Protein AF-A0A117E3N5-F1 (afdb_monomer)

Solvent-accessible surface area (backbone atoms only — not comparable to full-atom values): 14258 Å² total; per-residue (Å²): 132,78,55,68,51,77,38,82,38,60,47,74,70,38,47,51,50,52,48,36,52,50,16,48,40,72,73,44,79,48,85,62,50,93,81,49,92,57,72,90,52,76,82,57,83,65,48,85,68,51,30,38,37,39,34,22,73,47,63,43,33,74,43,67,88,51,41,57,53,13,35,78,32,49,88,44,19,64,72,32,55,43,45,54,91,73,38,72,94,54,73,45,98,50,43,44,83,41,45,18,47,77,78,45,79,38,76,95,73,76,46,71,43,68,48,74,63,87,72,90,68,76,36,68,65,57,51,52,48,32,50,50,28,34,48,50,18,52,38,62,70,65,11,55,84,45,11,38,37,36,41,43,40,46,71,67,52,52,53,37,50,47,50,48,26,70,76,38,70,81,34,50,37,34,40,32,22,61,45,90,58,47,44,75,87,52,100,64,59,68,69,57,36,51,48,53,55,49,53,39,44,75,65,62,34,44,76,47,60,60,41,79,62,49,80,44,81,44,97,87,67,31,33,39,42,33,42,92,89,71,50,70,44,61,21,34,42,78,45,67,72,58,84,76,80,62,70,82,87,122

Foldseek 3Di:
DQAEAEAEDDDPVSVLVVQQLVCLQVVHDRPCVVPDDPVVCPPPDHRVRYAYEYEYQAQFDFQVLCLLVLLQDLVCQLVRTGGPVNDPSQPDPRYHYFNWAWPAADVVVRDTDIDGDDDPPHRPVSVVRSVVSNVSSVLLVVFLPQAEEEEAQAPSSLVSLLVSCVSPVSGAAEYEYQAPWGPPVPPDDPVVRVVSVVVSVVSVHHYHYNWDWDWAADPVCWIWTATPVGDIGTTSYYHYPDPPPPPPPD

Radius of gyration: 21.84 Å; Cα contacts (8 Å, |Δi|>4): 402; chains: 1; bounding box: 55×34×58 Å

Structure (mmCIF, N/CA/C/O backbone):
data_AF-A0A117E3N5-F1
#
_entry.id   AF-A0A117E3N5-F1
#
loop_
_atom_site.group_PDB
_atom_site.id
_atom_site.type_symbol
_atom_site.label_atom_id
_atom_site.label_alt_id
_atom_site.label_comp_id
_atom_site.label_asym_id
_atom_site.label_entity_id
_atom_site.label_seq_id
_atom_site.pdbx_PDB_ins_code
_atom_site.Cartn_x
_atom_site.Cartn_y
_atom_site.Cartn_z
_atom_site.occupancy
_atom_site.B_iso_or_equiv
_atom_site.auth_seq_id
_atom_site.auth_comp_id
_atom_site.auth_asym_id
_atom_site.auth_atom_id
_atom_site.pdbx_PDB_model_num
ATOM 1 N N . MET A 1 1 ? 28.380 1.232 -26.559 1.00 64.75 1 MET A N 1
ATOM 2 C CA . MET A 1 1 ? 28.059 1.007 -25.131 1.00 64.75 1 MET A CA 1
ATOM 3 C C . MET A 1 1 ? 26.799 0.173 -25.081 1.00 64.75 1 MET A C 1
ATOM 5 O O . MET A 1 1 ? 25.919 0.434 -25.889 1.00 64.75 1 MET A O 1
ATOM 9 N N . GLN A 1 2 ? 26.722 -0.816 -24.194 1.00 80.94 2 GLN A N 1
ATOM 10 C CA . GLN A 1 2 ? 25.500 -1.603 -24.032 1.00 80.94 2 GLN A CA 1
ATOM 11 C C . GLN A 1 2 ? 24.449 -0.755 -23.292 1.00 80.94 2 GLN A C 1
ATOM 13 O O . GLN A 1 2 ? 24.799 -0.154 -22.270 1.00 80.94 2 GLN A O 1
ATOM 18 N N . PRO A 1 3 ? 23.205 -0.656 -23.789 1.00 89.19 3 PRO A N 1
ATOM 19 C CA . PRO A 1 3 ? 22.170 0.156 -23.166 1.00 89.19 3 PRO A CA 1
ATOM 20 C C . PRO A 1 3 ? 21.825 -0.396 -21.783 1.00 89.19 3 PRO A C 1
ATOM 22 O O . PRO A 1 3 ? 21.590 -1.595 -21.616 1.00 89.19 3 PRO A O 1
ATOM 25 N N . ASN A 1 4 ? 21.798 0.488 -20.787 1.00 93.38 4 ASN A N 1
ATOM 26 C CA . ASN A 1 4 ? 21.445 0.145 -19.417 1.00 93.38 4 ASN A CA 1
ATOM 27 C C . ASN A 1 4 ? 20.374 1.102 -18.898 1.00 93.38 4 ASN A C 1
ATOM 29 O O . ASN A 1 4 ? 20.580 2.316 -18.898 1.00 93.38 4 ASN A O 1
ATOM 33 N N . VAL A 1 5 ? 19.257 0.552 -18.431 1.00 94.75 5 VAL A N 1
ATOM 34 C CA . VAL A 1 5 ? 18.224 1.312 -17.725 1.00 94.75 5 VAL A CA 1
ATOM 35 C C . VAL A 1 5 ? 18.423 1.109 -16.233 1.00 94.75 5 VAL A C 1
ATOM 37 O O . VAL A 1 5 ? 18.425 -0.023 -15.750 1.00 94.75 5 VAL A O 1
ATOM 40 N N . VAL A 1 6 ? 18.576 2.208 -15.494 1.00 95.06 6 VAL A N 1
ATOM 41 C CA . VAL A 1 6 ? 18.647 2.154 -14.033 1.00 95.06 6 VAL A CA 1
ATOM 42 C C . VAL A 1 6 ? 17.302 2.539 -13.436 1.00 95.06 6 VAL A C 1
ATOM 44 O O . VAL A 1 6 ? 16.811 3.640 -13.678 1.00 95.06 6 VAL A O 1
ATOM 47 N N . LEU A 1 7 ? 16.727 1.644 -12.638 1.00 94.94 7 LEU A N 1
ATOM 48 C CA . LEU A 1 7 ? 15.552 1.918 -11.824 1.00 94.94 7 LEU A CA 1
ATOM 49 C C . LEU A 1 7 ? 15.984 2.222 -10.396 1.00 94.94 7 LEU A C 1
ATOM 51 O O . LEU A 1 7 ? 16.715 1.448 -9.779 1.00 94.94 7 LEU A O 1
ATOM 55 N N . VAL A 1 8 ? 15.508 3.349 -9.878 1.00 94.19 8 VAL A N 1
ATOM 56 C CA . VAL A 1 8 ? 15.724 3.760 -8.492 1.00 94.19 8 VAL A CA 1
ATOM 57 C C . VAL A 1 8 ? 14.470 3.404 -7.704 1.00 94.19 8 VAL A C 1
ATOM 59 O O . VAL A 1 8 ? 13.418 4.010 -7.894 1.00 94.19 8 VAL A O 1
ATOM 62 N N . GLY A 1 9 ? 14.584 2.388 -6.855 1.00 90.00 9 GLY A N 1
ATOM 63 C CA . GLY A 1 9 ? 13.481 1.803 -6.105 1.00 90.00 9 GLY A CA 1
ATOM 64 C C . GLY A 1 9 ? 12.900 0.534 -6.745 1.00 90.00 9 GLY A C 1
ATOM 65 O O . GLY A 1 9 ? 12.662 0.462 -7.948 1.00 90.00 9 GLY A O 1
ATOM 66 N N . GLY A 1 10 ? 12.621 -0.464 -5.909 1.00 88.44 10 GLY A N 1
ATOM 67 C CA . GLY A 1 10 ? 12.057 -1.769 -6.256 1.00 88.44 10 GLY A CA 1
ATOM 68 C C . GLY A 1 10 ? 10.742 -2.086 -5.532 1.00 88.44 10 GLY A C 1
ATOM 69 O O . GLY A 1 10 ? 10.371 -3.240 -5.383 1.00 88.44 10 GLY A O 1
ATOM 70 N N . SER A 1 11 ? 9.979 -1.089 -5.080 1.00 86.00 11 SER A N 1
ATOM 71 C CA . SER A 1 11 ? 8.591 -1.352 -4.651 1.00 86.00 11 SER A CA 1
ATOM 72 C C . SER A 1 11 ? 7.691 -1.659 -5.869 1.00 86.00 11 SER A C 1
ATOM 74 O O . SER A 1 11 ? 8.180 -1.852 -6.980 1.00 86.00 11 SER A O 1
ATOM 76 N N . TYR A 1 12 ? 6.367 -1.662 -5.707 1.00 86.06 12 TYR A N 1
ATOM 77 C CA . TYR A 1 12 ? 5.408 -2.017 -6.767 1.00 86.06 12 TYR A CA 1
ATOM 78 C C . TYR A 1 12 ? 5.654 -1.318 -8.110 1.00 86.06 12 TYR A C 1
ATOM 80 O O . TYR A 1 12 ? 5.690 -1.986 -9.139 1.00 86.06 12 TYR A O 1
ATOM 88 N N . ALA A 1 13 ? 5.865 0.003 -8.113 1.00 85.69 13 ALA A N 1
ATOM 89 C CA . ALA A 1 13 ? 6.086 0.756 -9.350 1.00 85.69 13 ALA A CA 1
ATOM 90 C C . ALA A 1 13 ? 7.396 0.357 -10.053 1.00 85.69 13 ALA A C 1
ATOM 92 O O . ALA A 1 13 ? 7.398 0.116 -11.259 1.00 85.69 13 ALA A O 1
ATOM 93 N N . GLY A 1 14 ? 8.491 0.220 -9.296 1.00 90.44 14 GLY A N 1
ATOM 94 C CA . GLY A 1 14 ? 9.779 -0.231 -9.830 1.00 90.44 14 GLY A CA 1
ATOM 95 C C . GLY A 1 14 ? 9.690 -1.647 -10.396 1.00 90.44 14 GLY A C 1
ATOM 96 O O . GLY A 1 14 ? 10.106 -1.895 -11.524 1.00 90.44 14 GLY A O 1
ATOM 97 N N . MET A 1 15 ? 9.047 -2.562 -9.667 1.00 88.75 15 MET A N 1
ATOM 98 C CA . MET A 1 15 ? 8.838 -3.943 -10.111 1.00 88.75 15 MET A CA 1
ATOM 99 C C . MET A 1 15 ? 7.948 -4.050 -11.352 1.00 88.75 15 MET A C 1
ATOM 101 O O . MET A 1 15 ? 8.230 -4.857 -12.243 1.00 88.75 15 MET A O 1
ATOM 105 N N . ALA A 1 16 ? 6.899 -3.231 -11.440 1.00 89.12 16 ALA A N 1
ATOM 106 C CA . ALA A 1 16 ? 6.045 -3.154 -12.620 1.00 89.12 16 ALA A CA 1
ATOM 107 C C . ALA A 1 16 ? 6.825 -2.637 -13.838 1.00 89.12 16 ALA A C 1
ATOM 109 O O . ALA A 1 16 ? 6.732 -3.224 -14.916 1.00 89.12 16 ALA A O 1
ATOM 110 N N . ALA A 1 17 ? 7.650 -1.601 -13.657 1.00 92.25 17 ALA A N 1
ATOM 111 C CA . ALA A 1 17 ? 8.490 -1.051 -14.715 1.00 92.25 17 ALA A CA 1
ATOM 112 C C . ALA A 1 17 ? 9.542 -2.060 -15.208 1.00 92.25 17 ALA A C 1
ATOM 114 O O . ALA A 1 17 ? 9.667 -2.257 -16.415 1.00 92.25 17 ALA A O 1
ATOM 115 N N . VAL A 1 18 ? 10.238 -2.764 -14.304 1.00 93.25 18 VAL A N 1
ATOM 116 C CA . VAL A 1 18 ? 11.169 -3.849 -14.678 1.00 93.25 18 VAL A CA 1
ATOM 117 C C . VAL A 1 18 ? 10.445 -4.921 -15.486 1.00 93.25 18 VAL A C 1
ATOM 119 O O . VAL A 1 18 ? 10.917 -5.312 -16.550 1.00 93.25 18 VAL A O 1
ATOM 122 N N . SER A 1 19 ? 9.280 -5.369 -15.013 1.00 91.38 19 SER A N 1
ATOM 123 C CA . SER A 1 19 ? 8.505 -6.418 -15.684 1.00 91.38 19 SER A CA 1
ATOM 124 C C . SER A 1 19 ? 8.066 -5.996 -17.089 1.00 91.38 19 SER A C 1
ATOM 126 O O . SER A 1 19 ? 8.146 -6.795 -18.017 1.00 91.38 19 SER A O 1
ATOM 128 N N . ALA A 1 20 ? 7.652 -4.738 -17.269 1.00 92.00 20 ALA A N 1
ATOM 129 C CA . ALA A 1 20 ? 7.294 -4.196 -18.577 1.00 92.00 20 ALA A CA 1
ATOM 130 C C . ALA A 1 20 ? 8.511 -4.090 -19.513 1.00 92.00 20 ALA A C 1
ATOM 132 O O . ALA A 1 20 ? 8.427 -4.509 -20.665 1.00 92.00 20 ALA A O 1
ATOM 133 N N . LEU A 1 21 ? 9.652 -3.592 -19.023 1.00 93.31 21 LEU A N 1
ATOM 134 C CA . LEU A 1 21 ? 10.889 -3.486 -19.807 1.00 93.31 21 LEU A CA 1
ATOM 135 C C . LEU A 1 21 ? 11.401 -4.856 -20.264 1.00 93.31 21 LEU A C 1
ATOM 137 O O . LEU A 1 21 ? 11.792 -5.008 -21.420 1.00 93.31 21 LEU A O 1
ATOM 141 N N . LEU A 1 22 ? 11.366 -5.858 -19.382 1.00 92.69 22 LEU A N 1
ATOM 142 C CA . LEU A 1 22 ? 11.739 -7.232 -19.718 1.00 92.69 22 LEU A CA 1
ATOM 143 C C . LEU A 1 22 ? 10.768 -7.851 -20.727 1.00 92.69 22 LEU A C 1
ATOM 145 O O . LEU A 1 22 ? 11.213 -8.458 -21.694 1.00 92.69 22 LEU A O 1
ATOM 149 N N . ALA A 1 23 ? 9.459 -7.648 -20.557 1.00 91.69 23 ALA A N 1
ATOM 150 C CA . ALA A 1 23 ? 8.471 -8.135 -21.515 1.00 91.69 23 ALA A CA 1
ATOM 151 C C . ALA A 1 23 ? 8.686 -7.524 -22.909 1.00 91.69 23 ALA A C 1
ATOM 153 O O . ALA A 1 23 ? 8.738 -8.251 -23.898 1.00 91.69 23 ALA A O 1
ATOM 154 N N . LEU A 1 24 ? 8.907 -6.207 -22.989 1.00 91.81 24 LEU A N 1
ATOM 155 C CA . LEU A 1 24 ? 9.217 -5.520 -24.246 1.00 91.81 24 LEU A CA 1
ATOM 156 C C . LEU A 1 24 ? 10.499 -6.053 -24.892 1.00 91.81 24 LEU A C 1
ATOM 158 O O . LEU A 1 24 ? 10.514 -6.344 -26.090 1.00 91.81 24 LEU A O 1
ATOM 162 N N . LYS A 1 25 ? 11.561 -6.214 -24.096 1.00 91.25 25 LYS A N 1
ATOM 163 C CA . LYS A 1 25 ? 12.839 -6.789 -24.530 1.00 91.25 25 LYS A CA 1
ATOM 164 C C . LYS A 1 25 ? 12.655 -8.191 -25.120 1.00 91.25 25 LYS A C 1
ATOM 166 O O . LYS A 1 25 ? 13.145 -8.455 -26.216 1.00 91.25 25 LYS A O 1
ATOM 171 N N . ASP A 1 26 ? 11.940 -9.057 -24.409 1.00 91.00 26 ASP A N 1
ATOM 172 C CA . ASP A 1 26 ? 11.754 -10.470 -24.753 1.00 91.00 26 ASP A CA 1
ATOM 173 C C . ASP A 1 26 ? 10.637 -10.685 -25.798 1.00 91.00 26 ASP A C 1
ATOM 175 O O . ASP A 1 26 ? 10.362 -11.815 -26.209 1.00 91.00 26 ASP A O 1
ATOM 179 N N . GLY A 1 27 ? 9.968 -9.610 -26.235 1.00 89.38 27 GLY A N 1
ATOM 180 C CA . GLY A 1 27 ? 8.839 -9.671 -27.163 1.00 89.38 27 GLY A CA 1
ATOM 181 C C . GLY A 1 27 ? 7.593 -10.347 -26.585 1.00 89.38 27 GLY A C 1
ATOM 182 O O . GLY A 1 27 ? 6.792 -10.881 -27.350 1.00 89.38 27 GLY A O 1
ATOM 183 N N . GLN A 1 28 ? 7.450 -10.342 -25.261 1.00 90.50 28 GLN A N 1
ATOM 184 C CA . GLN A 1 28 ? 6.337 -10.925 -24.517 1.00 90.50 28 GLN A CA 1
ATOM 185 C C . GLN A 1 28 ? 5.246 -9.882 -24.219 1.00 90.50 28 GLN A C 1
ATOM 187 O O . GLN A 1 28 ? 5.526 -8.680 -24.183 1.00 90.50 28 GLN A O 1
ATOM 192 N N . PRO A 1 29 ? 3.999 -10.313 -23.959 1.00 9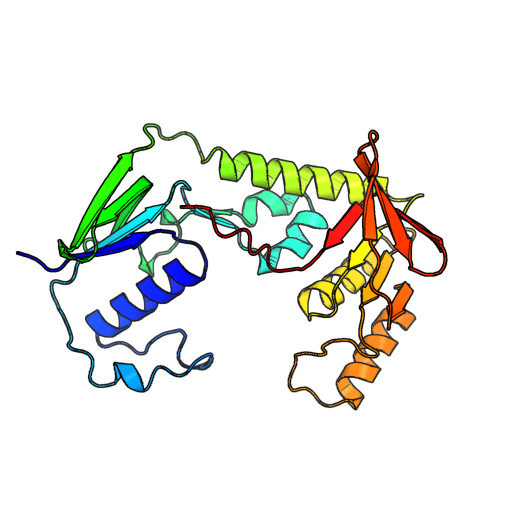0.50 29 PRO A N 1
ATOM 193 C CA . PRO A 1 29 ? 2.952 -9.422 -23.469 1.00 90.50 29 PRO A CA 1
ATOM 194 C C . PRO A 1 29 ? 3.348 -8.748 -22.149 1.00 90.50 29 PRO A C 1
ATOM 196 O O . PRO A 1 29 ? 3.907 -9.389 -21.259 1.00 90.50 29 PRO A O 1
ATOM 199 N N . ILE A 1 30 ? 3.019 -7.461 -21.997 1.00 91.50 30 ILE A N 1
ATOM 200 C CA . ILE A 1 30 ? 3.255 -6.727 -20.747 1.00 91.50 30 ILE A CA 1
ATOM 201 C C . ILE A 1 30 ? 2.326 -7.293 -19.658 1.00 91.50 30 ILE A C 1
ATOM 203 O O . ILE A 1 30 ? 1.106 -7.211 -19.818 1.00 91.50 30 ILE A O 1
ATOM 207 N N . PRO A 1 31 ? 2.850 -7.804 -18.524 1.00 89.56 31 PRO A N 1
ATOM 208 C CA . PRO A 1 31 ? 2.025 -8.468 -17.508 1.00 89.56 31 PRO A CA 1
ATOM 209 C C . PRO A 1 31 ? 0.909 -7.596 -16.918 1.00 89.56 31 PRO A C 1
ATOM 211 O O . PRO A 1 31 ? -0.153 -8.100 -16.566 1.00 89.56 31 PRO A O 1
ATOM 214 N N . MET A 1 32 ? 1.139 -6.283 -16.825 1.00 87.62 32 MET A N 1
ATOM 215 C CA . MET A 1 32 ? 0.188 -5.331 -16.242 1.00 87.62 32 MET A CA 1
ATOM 216 C C . MET A 1 32 ? -0.800 -4.743 -17.263 1.00 87.62 32 MET A C 1
ATOM 218 O O . MET A 1 32 ? -1.620 -3.913 -16.881 1.00 87.62 32 MET A O 1
ATOM 222 N N . ALA A 1 33 ? -0.762 -5.171 -18.533 1.00 88.19 33 ALA A N 1
ATOM 223 C CA . ALA A 1 33 ? -1.649 -4.669 -19.588 1.00 88.19 33 ALA A CA 1
ATOM 224 C C . ALA A 1 33 ? -3.159 -4.730 -19.273 1.00 88.19 33 ALA A C 1
ATOM 226 O O . ALA A 1 33 ? -3.872 -3.827 -19.699 1.00 88.19 33 ALA A O 1
ATOM 227 N N . PRO A 1 34 ? -3.674 -5.708 -18.500 1.00 89.81 34 PRO A N 1
ATOM 228 C CA . PRO A 1 34 ? -5.083 -5.705 -18.098 1.00 89.81 34 PRO A CA 1
ATOM 229 C C . PRO A 1 34 ? -5.481 -4.573 -17.137 1.00 89.81 34 PRO A C 1
ATOM 231 O O . PRO A 1 34 ? -6.669 -4.328 -16.958 1.00 89.81 34 PRO A O 1
ATOM 234 N N . TYR A 1 35 ? -4.515 -3.912 -16.491 1.00 82.81 35 TYR A N 1
ATOM 235 C CA . TYR A 1 35 ? -4.760 -2.958 -15.403 1.00 82.81 35 TYR A CA 1
ATOM 236 C C . TYR A 1 35 ? -4.458 -1.499 -15.774 1.00 82.81 35 TYR A C 1
ATOM 238 O O . TYR A 1 35 ? -4.753 -0.605 -14.983 1.00 82.81 35 TYR A O 1
ATOM 246 N N . ALA A 1 36 ? -3.850 -1.237 -16.935 1.00 83.75 36 ALA A N 1
ATOM 247 C CA . ALA A 1 36 ? -3.534 0.112 -17.404 1.00 83.75 36 ALA A CA 1
ATOM 248 C C . ALA A 1 36 ? -3.363 0.159 -18.930 1.00 83.75 36 ALA A C 1
ATOM 250 O O . ALA A 1 36 ? -3.192 -0.869 -19.581 1.00 83.75 36 ALA A O 1
ATOM 251 N N . ASP A 1 37 ? -3.376 1.364 -19.501 1.00 86.75 37 ASP A N 1
ATOM 252 C CA . ASP A 1 37 ? -3.154 1.567 -20.932 1.00 86.75 37 ASP A CA 1
ATOM 253 C C . ASP A 1 37 ? -1.654 1.579 -21.283 1.00 86.75 37 ASP A C 1
ATOM 255 O O . ASP A 1 37 ? -0.907 2.491 -20.921 1.00 86.75 37 ASP A O 1
ATOM 259 N N . PHE A 1 38 ? -1.223 0.564 -22.036 1.00 88.12 38 PHE A N 1
ATOM 260 C CA . PHE A 1 38 ? 0.135 0.435 -22.575 1.00 88.12 38 PHE A CA 1
ATOM 261 C C . PHE A 1 38 ? 0.191 0.572 -24.104 1.00 88.12 38 PHE A C 1
ATOM 263 O O . PHE A 1 38 ? 1.205 0.237 -24.717 1.00 88.12 38 PHE A O 1
ATOM 270 N N . SER A 1 39 ? -0.871 1.067 -24.747 1.00 87.69 39 SER A N 1
ATOM 271 C CA . SER A 1 39 ? -0.945 1.222 -26.210 1.00 87.69 39 SER A CA 1
ATOM 272 C C . SER A 1 39 ? 0.202 2.064 -26.785 1.00 87.69 39 SER A C 1
ATOM 274 O O . SER A 1 39 ? 0.715 1.763 -27.866 1.00 87.69 39 SER A O 1
ATOM 276 N N . HIS A 1 40 ? 0.685 3.046 -26.017 1.00 88.44 40 HIS A N 1
ATOM 277 C CA . HIS A 1 40 ? 1.837 3.891 -26.342 1.00 88.44 40 HIS A CA 1
ATOM 278 C C . HIS A 1 40 ? 3.168 3.124 -26.480 1.00 88.44 40 HIS A C 1
ATOM 280 O O . HIS A 1 40 ? 4.117 3.649 -27.057 1.00 88.44 40 HIS A O 1
ATOM 286 N N . LEU A 1 41 ? 3.253 1.883 -25.985 1.00 88.75 41 LEU A N 1
ATOM 287 C CA . LEU A 1 41 ? 4.443 1.028 -26.086 1.00 88.75 41 LEU A CA 1
ATOM 288 C C . LEU A 1 41 ? 4.361 0.015 -27.233 1.00 88.75 41 LEU A C 1
ATOM 290 O O . LEU A 1 41 ? 5.298 -0.751 -27.437 1.00 88.75 41 LEU A O 1
ATOM 294 N N . SER A 1 42 ? 3.271 0.006 -28.005 1.00 83.94 42 SER A N 1
ATOM 295 C CA . SER A 1 42 ? 3.063 -0.951 -29.105 1.00 83.94 42 SER A CA 1
ATOM 296 C C . SER A 1 42 ? 4.132 -0.855 -30.205 1.00 83.94 42 SER A C 1
ATOM 298 O O . SER A 1 42 ? 4.493 -1.868 -30.800 1.00 83.94 42 SER A O 1
ATOM 300 N N . ALA A 1 43 ? 4.687 0.341 -30.420 1.00 85.75 43 ALA A N 1
ATOM 301 C CA . ALA A 1 43 ? 5.785 0.607 -31.351 1.00 85.75 43 ALA A CA 1
ATOM 302 C C . ALA A 1 43 ? 7.166 0.708 -30.669 1.00 85.75 43 ALA A C 1
ATOM 304 O O . ALA A 1 43 ? 8.129 1.151 -31.298 1.00 85.75 43 ALA A O 1
ATOM 305 N N . ALA A 1 44 ? 7.285 0.347 -29.385 1.00 86.25 44 ALA A N 1
ATOM 306 C CA . ALA A 1 44 ? 8.549 0.470 -28.665 1.00 86.25 44 ALA A CA 1
ATOM 307 C C . ALA A 1 44 ? 9.634 -0.442 -29.280 1.00 86.25 44 ALA A C 1
ATOM 309 O O . ALA A 1 44 ? 9.364 -1.609 -29.588 1.00 86.25 44 ALA A O 1
ATOM 310 N N . PRO A 1 45 ? 10.876 0.052 -29.449 1.00 84.38 45 PRO A N 1
ATOM 311 C CA . PRO A 1 45 ? 11.955 -0.744 -30.013 1.00 84.38 45 PRO A CA 1
ATOM 312 C C . PRO A 1 45 ? 12.345 -1.888 -29.071 1.00 84.38 45 PRO A C 1
ATOM 314 O O . PRO A 1 45 ? 12.479 -1.705 -27.860 1.00 84.38 45 PRO A O 1
ATOM 317 N N . ARG A 1 46 ? 12.593 -3.070 -29.642 1.00 87.44 46 ARG A N 1
ATOM 318 C CA . ARG A 1 46 ? 13.141 -4.212 -28.901 1.00 87.44 46 ARG A CA 1
ATOM 319 C C . ARG A 1 46 ? 14.657 -4.101 -28.840 1.00 87.44 46 ARG A C 1
ATOM 321 O O . ARG A 1 46 ? 15.325 -4.112 -29.870 1.00 87.44 46 ARG A O 1
ATOM 328 N N . ILE A 1 47 ? 15.197 -4.017 -27.630 1.00 88.81 47 ILE A N 1
ATOM 329 C CA . ILE A 1 47 ? 16.634 -3.861 -27.394 1.00 88.81 47 ILE A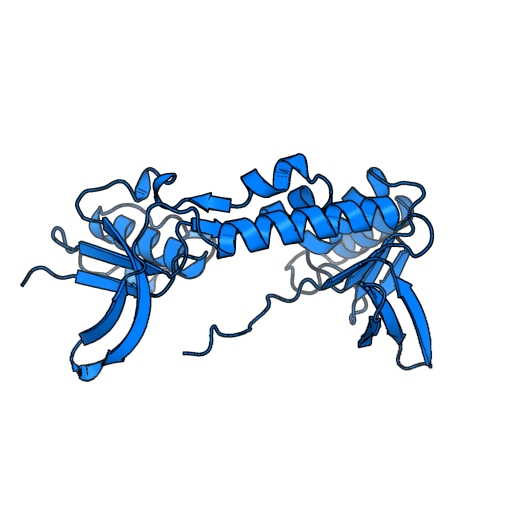 CA 1
ATOM 330 C C . ILE A 1 47 ? 17.176 -5.165 -26.797 1.00 88.81 47 ILE A C 1
ATOM 332 O O . ILE A 1 47 ? 17.191 -5.360 -25.579 1.00 88.81 47 ILE A O 1
ATOM 336 N N . ALA A 1 48 ? 17.599 -6.089 -27.662 1.00 85.19 48 ALA A N 1
ATOM 337 C CA . ALA A 1 48 ? 18.000 -7.447 -27.274 1.00 85.19 48 ALA A CA 1
ATOM 338 C C . ALA A 1 48 ? 19.171 -7.488 -26.274 1.00 85.19 48 ALA A C 1
ATOM 340 O O . ALA A 1 48 ? 19.267 -8.415 -25.474 1.00 85.19 48 ALA A O 1
ATOM 341 N N . ASP A 1 49 ? 20.019 -6.463 -26.238 1.00 90.56 49 ASP A N 1
ATOM 342 C CA . ASP A 1 49 ? 21.150 -6.328 -25.319 1.00 90.56 49 ASP A CA 1
ATOM 343 C C . ASP A 1 49 ? 20.877 -5.376 -24.137 1.00 90.56 49 ASP A C 1
ATOM 345 O O . ASP A 1 49 ? 21.785 -5.111 -23.354 1.00 90.56 49 ASP A O 1
ATOM 349 N N . LEU A 1 50 ? 19.635 -4.912 -23.943 1.00 93.50 50 LEU A N 1
ATOM 350 C CA . LEU A 1 50 ? 19.239 -4.099 -22.787 1.00 93.50 50 LEU A CA 1
ATOM 351 C C . LEU A 1 50 ? 19.631 -4.765 -21.464 1.00 93.50 50 LEU A C 1
ATOM 353 O O . LEU A 1 50 ? 19.230 -5.901 -21.207 1.00 93.50 50 LEU A O 1
ATOM 357 N N . ARG A 1 51 ? 20.361 -4.037 -20.619 1.00 95.19 51 ARG A N 1
ATOM 358 C CA . ARG A 1 51 ? 20.548 -4.376 -19.206 1.00 95.19 51 ARG A CA 1
ATOM 359 C C . ARG A 1 51 ? 19.644 -3.521 -18.333 1.00 95.19 51 ARG A C 1
ATOM 361 O O . ARG A 1 51 ? 19.306 -2.390 -18.688 1.00 95.19 51 ARG A O 1
ATOM 368 N N . ILE A 1 52 ? 19.275 -4.072 -17.187 1.00 95.75 52 ILE A N 1
ATOM 369 C CA . ILE A 1 52 ? 18.494 -3.375 -16.175 1.00 95.75 52 ILE A CA 1
ATOM 370 C C . ILE A 1 52 ? 19.260 -3.427 -14.857 1.00 95.75 52 ILE A C 1
ATOM 372 O O . ILE A 1 52 ? 19.566 -4.508 -14.360 1.00 95.75 52 ILE A O 1
ATOM 376 N N . THR A 1 53 ? 19.538 -2.268 -14.264 1.00 95.00 53 THR A N 1
ATOM 377 C CA . THR A 1 53 ? 20.045 -2.180 -12.891 1.00 95.00 53 THR A CA 1
ATOM 378 C C . THR A 1 53 ? 18.947 -1.643 -11.985 1.00 95.00 53 THR A C 1
ATOM 380 O O . THR A 1 53 ? 18.442 -0.550 -12.210 1.00 95.00 53 THR A O 1
ATOM 383 N N . ILE A 1 54 ? 18.605 -2.368 -10.928 1.00 94.00 54 ILE A N 1
ATOM 384 C CA . ILE A 1 54 ? 17.703 -1.895 -9.876 1.00 94.00 54 ILE A CA 1
ATOM 385 C C . ILE A 1 54 ? 18.574 -1.463 -8.699 1.00 94.00 54 ILE A C 1
ATOM 387 O O . ILE A 1 54 ? 19.387 -2.255 -8.224 1.00 94.00 54 ILE A O 1
ATOM 391 N N . ILE A 1 55 ? 18.422 -0.223 -8.240 1.00 93.81 55 ILE A N 1
ATOM 392 C CA . ILE A 1 55 ? 19.092 0.292 -7.044 1.00 93.81 55 ILE A CA 1
ATOM 393 C C . ILE A 1 55 ? 18.029 0.581 -5.992 1.00 93.81 55 ILE A C 1
ATOM 395 O O . ILE A 1 55 ? 17.158 1.421 -6.211 1.00 93.81 55 ILE A O 1
ATOM 399 N N . ASP A 1 56 ? 18.093 -0.111 -4.861 1.00 91.31 56 ASP A N 1
ATOM 400 C CA . ASP A 1 56 ? 17.199 0.116 -3.727 1.00 91.31 56 ASP A CA 1
ATOM 401 C C . ASP A 1 56 ? 17.966 -0.093 -2.418 1.00 91.31 56 ASP A C 1
ATOM 403 O O . ASP A 1 56 ? 18.882 -0.910 -2.338 1.00 91.31 56 ASP A O 1
ATOM 407 N N . GLU A 1 57 ? 17.609 0.649 -1.378 1.00 89.31 57 GLU A N 1
ATOM 408 C CA . GLU A 1 57 ? 18.249 0.551 -0.062 1.00 89.31 57 GLU A CA 1
ATOM 409 C C . GLU A 1 57 ? 17.965 -0.803 0.614 1.00 89.31 57 GLU A C 1
ATOM 411 O O . GLU A 1 57 ? 18.774 -1.314 1.405 1.00 89.31 57 GLU A O 1
ATOM 416 N N . ARG A 1 58 ? 16.820 -1.396 0.258 1.00 86.56 58 ARG A N 1
ATOM 417 C CA . ARG A 1 58 ? 16.263 -2.646 0.779 1.00 86.56 58 ARG A CA 1
ATOM 418 C C . ARG A 1 58 ? 16.755 -3.850 -0.023 1.00 86.56 58 ARG A C 1
ATOM 420 O O . ARG A 1 58 ? 17.124 -3.734 -1.180 1.00 86.56 58 ARG A O 1
ATOM 427 N N . ASP A 1 59 ? 16.691 -5.045 0.558 1.00 85.44 59 ASP A N 1
ATOM 428 C CA . ASP A 1 59 ? 16.944 -6.326 -0.137 1.00 85.44 59 ASP A CA 1
ATOM 429 C C . ASP A 1 59 ? 15.657 -6.993 -0.678 1.00 85.44 59 ASP A C 1
ATOM 431 O O . ASP A 1 59 ? 15.675 -8.097 -1.240 1.00 85.44 59 ASP A O 1
ATOM 435 N N . GLY A 1 60 ? 14.532 -6.305 -0.513 1.00 86.00 60 GLY A N 1
ATOM 436 C CA . GLY A 1 60 ? 13.200 -6.724 -0.903 1.00 86.00 60 GLY A CA 1
ATOM 437 C C . GLY A 1 60 ? 12.203 -5.581 -0.769 1.00 86.00 60 GLY A C 1
ATOM 438 O O . GLY A 1 60 ? 12.572 -4.433 -0.516 1.00 86.00 60 GLY A O 1
ATOM 439 N N . PHE A 1 61 ? 10.926 -5.903 -0.909 1.00 83.31 61 PHE A N 1
ATOM 440 C CA . PHE A 1 61 ? 9.843 -4.961 -0.667 1.00 83.31 61 PHE A CA 1
ATOM 441 C C . PHE A 1 61 ? 8.771 -5.574 0.224 1.00 83.31 61 PHE A C 1
ATOM 443 O O . PHE A 1 61 ? 8.612 -6.793 0.327 1.00 83.31 61 PHE A O 1
ATOM 450 N N . PHE A 1 62 ? 8.013 -4.694 0.866 1.00 78.94 62 PHE A N 1
ATOM 451 C CA . PHE A 1 62 ? 6.887 -5.085 1.688 1.00 78.94 62 PHE A CA 1
ATOM 452 C C . PHE A 1 62 ? 5.642 -5.329 0.824 1.00 78.94 62 PHE A C 1
ATOM 454 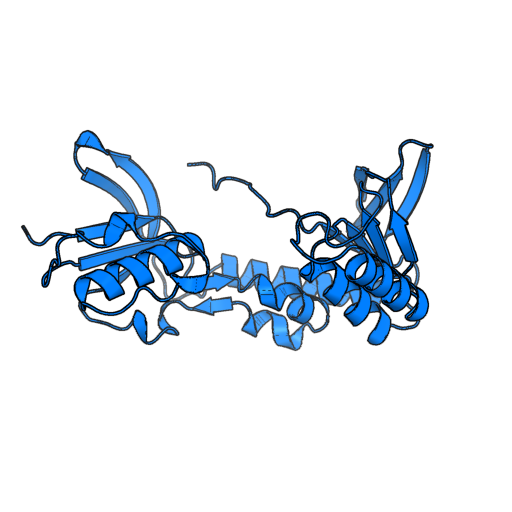O O . PHE A 1 62 ? 5.175 -4.436 0.112 1.00 78.94 62 PHE A O 1
ATOM 461 N N . TYR A 1 63 ? 5.081 -6.534 0.910 1.00 79.50 63 TYR A N 1
ATOM 462 C CA . TYR A 1 63 ? 3.816 -6.895 0.282 1.00 79.50 63 TYR A CA 1
ATOM 463 C C . TYR A 1 63 ? 2.640 -6.294 1.062 1.00 79.50 63 TYR A C 1
ATOM 465 O O . TYR A 1 63 ? 1.957 -6.963 1.836 1.00 79.50 63 TYR A O 1
ATOM 473 N N . THR A 1 64 ? 2.414 -5.000 0.842 1.00 68.56 64 THR A N 1
ATOM 474 C CA . THR A 1 64 ? 1.360 -4.200 1.488 1.00 68.56 64 THR A CA 1
ATOM 475 C C . THR A 1 64 ? -0.043 -4.791 1.362 1.00 68.56 64 THR A C 1
ATOM 477 O O . THR A 1 64 ? -0.840 -4.632 2.283 1.00 68.56 64 THR A O 1
ATOM 480 N N . VAL A 1 65 ? -0.353 -5.512 0.278 1.00 69.69 65 VAL A N 1
ATOM 481 C CA . VAL A 1 65 ? -1.665 -6.159 0.099 1.00 69.69 65 VAL A CA 1
ATOM 482 C C . VAL A 1 65 ? -1.899 -7.240 1.160 1.00 69.69 65 VAL A C 1
ATOM 484 O O . VAL A 1 65 ? -3.015 -7.406 1.634 1.00 69.69 65 VAL A O 1
ATOM 487 N N . GLY A 1 66 ? -0.846 -7.926 1.612 1.00 68.81 66 GLY A N 1
ATOM 488 C CA . GLY A 1 66 ? -0.929 -8.902 2.701 1.00 68.81 66 GLY A CA 1
ATOM 489 C C . GLY A 1 66 ? -0.802 -8.297 4.104 1.00 68.81 66 GLY A C 1
ATOM 490 O O . GLY A 1 66 ? -0.812 -9.036 5.092 1.00 68.81 66 GLY A O 1
ATOM 491 N N . SER A 1 67 ? -0.701 -6.967 4.223 1.00 69.00 67 SER A N 1
ATOM 492 C CA . SER A 1 67 ? -0.575 -6.283 5.514 1.00 69.00 67 SER A CA 1
ATOM 493 C C . SER A 1 67 ? -1.692 -6.621 6.515 1.00 69.00 67 SER A C 1
ATOM 495 O O . SER A 1 67 ? -1.351 -6.865 7.677 1.00 69.00 67 SER A O 1
ATOM 497 N N . PRO A 1 68 ? -2.980 -6.779 6.123 1.00 69.19 68 PRO A N 1
ATOM 498 C CA . PRO A 1 68 ? -4.031 -7.179 7.063 1.00 69.19 68 PRO A CA 1
ATOM 499 C C . PRO A 1 68 ? -3.740 -8.518 7.759 1.00 69.19 68 PRO A C 1
ATOM 501 O O . PRO A 1 68 ? -3.993 -8.686 8.957 1.00 69.19 68 PRO A O 1
ATOM 504 N N . LEU A 1 69 ? -3.157 -9.479 7.033 1.00 71.38 69 LEU A N 1
ATOM 505 C CA . LEU A 1 69 ? -2.790 -10.783 7.586 1.00 71.38 69 LEU A CA 1
ATOM 506 C C . LEU A 1 69 ? -1.603 -10.672 8.551 1.00 71.38 69 LEU A C 1
ATOM 508 O O . LEU A 1 69 ? -1.626 -11.281 9.617 1.00 71.38 69 LEU A O 1
ATOM 512 N N . ALA A 1 70 ? -0.593 -9.871 8.210 1.00 70.12 70 ALA A N 1
ATOM 513 C CA . ALA A 1 70 ? 0.551 -9.635 9.092 1.00 70.12 70 ALA A CA 1
ATOM 514 C C . ALA A 1 70 ? 0.150 -8.970 10.414 1.00 70.12 70 ALA A C 1
ATOM 516 O O . ALA A 1 70 ? 0.666 -9.339 11.467 1.00 70.12 70 ALA A O 1
ATOM 517 N N . TYR A 1 71 ? -0.795 -8.030 10.370 1.00 68.12 71 TYR A N 1
ATOM 518 C CA . TYR A 1 71 ? -1.297 -7.373 11.572 1.00 68.12 71 TYR A CA 1
ATOM 519 C C . TYR A 1 71 ? -2.222 -8.278 12.392 1.00 68.12 71 TYR A C 1
ATOM 521 O O . TYR A 1 71 ? -2.154 -8.285 13.614 1.00 68.12 71 TYR A O 1
ATOM 529 N N . SER A 1 72 ? -3.070 -9.086 11.758 1.00 66.69 72 SER A N 1
ATOM 530 C CA . SER A 1 72 ? -3.950 -10.007 12.494 1.00 66.69 72 SER A CA 1
ATOM 531 C C . SER A 1 72 ? -3.231 -11.257 13.018 1.00 66.69 72 SER A C 1
ATOM 533 O O . SER A 1 72 ? -3.725 -11.894 13.954 1.00 66.69 72 SER A O 1
ATOM 535 N N . SER A 1 73 ? -2.069 -11.605 12.456 1.00 71.19 73 SER A N 1
ATOM 536 C CA . SER A 1 73 ? -1.295 -12.792 12.812 1.00 71.19 73 SER A CA 1
ATOM 537 C C . SER A 1 73 ? 0.219 -12.517 12.756 1.00 71.19 73 SER A C 1
ATOM 539 O O . SER A 1 73 ? 0.810 -12.558 11.673 1.00 71.19 73 SER A O 1
ATOM 541 N N . PRO A 1 74 ? 0.889 -12.331 13.914 1.00 66.94 74 PRO A N 1
ATOM 542 C CA . PRO A 1 74 ? 2.322 -12.027 13.958 1.00 66.94 74 PRO A CA 1
ATOM 543 C C . PRO A 1 74 ? 3.194 -13.089 13.273 1.00 66.94 74 PRO A C 1
ATOM 545 O O . PRO A 1 74 ? 4.271 -12.781 12.781 1.00 66.94 74 PRO A O 1
ATOM 548 N N . VAL A 1 75 ? 2.733 -14.342 13.216 1.00 7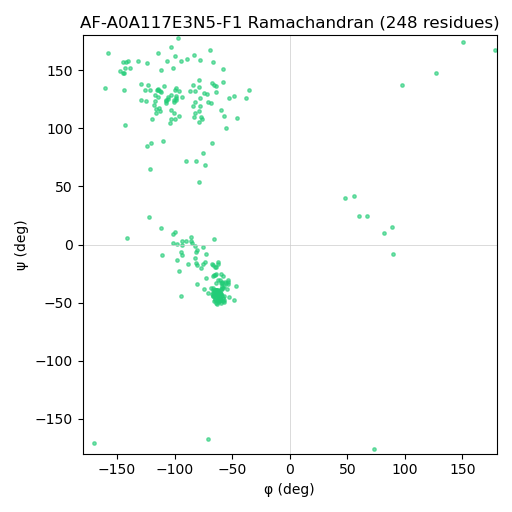3.12 75 VAL A N 1
ATOM 549 C CA . VAL A 1 75 ? 3.459 -15.449 12.569 1.00 73.12 75 VAL A CA 1
ATOM 550 C C . VAL A 1 75 ? 3.611 -15.219 11.057 1.00 73.12 75 VAL A C 1
ATOM 552 O O . VAL A 1 75 ? 4.565 -15.697 10.451 1.00 73.12 75 VAL A O 1
ATOM 555 N N . HIS A 1 76 ? 2.713 -14.440 10.447 1.00 73.25 76 HIS A N 1
ATOM 556 C CA . HIS A 1 76 ? 2.722 -14.155 9.013 1.00 73.25 76 HIS A CA 1
ATOM 557 C C . HIS A 1 76 ? 3.455 -12.855 8.648 1.00 73.25 76 HIS A C 1
ATOM 559 O O . HIS A 1 76 ? 3.653 -12.599 7.461 1.00 73.25 76 HIS A O 1
ATOM 565 N N . SER A 1 77 ? 3.899 -12.042 9.618 1.00 71.00 77 SER A N 1
ATOM 566 C CA . SER A 1 77 ? 4.540 -10.748 9.330 1.00 71.00 77 SER A CA 1
ATOM 567 C C . SER A 1 77 ? 5.834 -10.898 8.529 1.00 71.00 77 SER A C 1
ATOM 569 O O . SER A 1 77 ? 6.040 -10.196 7.539 1.00 71.00 77 SER A O 1
ATOM 571 N N . ALA A 1 78 ? 6.660 -11.887 8.878 1.00 74.94 78 ALA A N 1
ATOM 572 C CA . ALA A 1 78 ? 7.900 -12.186 8.165 1.00 74.94 78 ALA A CA 1
ATOM 573 C C . ALA A 1 78 ? 7.665 -12.592 6.700 1.00 74.94 78 ALA A C 1
ATOM 575 O O . ALA A 1 78 ? 8.498 -12.304 5.843 1.00 74.94 78 ALA A O 1
ATOM 576 N N . ALA A 1 79 ? 6.525 -13.224 6.398 1.00 78.69 79 ALA A N 1
ATOM 577 C CA . ALA A 1 79 ? 6.187 -13.669 5.048 1.00 78.69 79 ALA A CA 1
ATOM 578 C C . ALA A 1 79 ? 5.789 -12.516 4.110 1.00 78.69 79 ALA A C 1
ATOM 580 O O . ALA A 1 79 ? 5.770 -12.703 2.891 1.00 78.69 79 ALA A O 1
ATOM 581 N N . MET A 1 80 ? 5.491 -11.332 4.655 1.00 82.06 80 MET A N 1
ATOM 582 C CA . MET A 1 80 ? 5.161 -10.165 3.841 1.00 82.06 80 MET A CA 1
ATOM 583 C C . MET A 1 80 ? 6.385 -9.445 3.288 1.00 82.06 80 MET A C 1
ATOM 585 O O . MET A 1 80 ? 6.252 -8.667 2.345 1.00 82.06 80 MET A O 1
ATOM 589 N N . TRP A 1 81 ? 7.579 -9.707 3.823 1.00 84.62 81 TRP A N 1
ATOM 590 C CA . TRP A 1 81 ? 8.803 -9.228 3.196 1.00 84.62 81 TRP A CA 1
ATOM 591 C C . TRP A 1 81 ? 9.169 -10.127 2.017 1.00 84.62 81 TRP A C 1
ATOM 593 O O . TRP A 1 81 ? 9.481 -11.310 2.182 1.00 84.62 81 TRP A O 1
ATOM 603 N N . ARG A 1 82 ? 9.133 -9.573 0.805 1.00 85.81 82 ARG A N 1
ATOM 604 C CA . ARG A 1 82 ? 9.474 -10.291 -0.422 1.00 85.81 82 ARG A CA 1
ATOM 605 C C . ARG A 1 82 ? 10.861 -9.880 -0.884 1.00 85.81 82 ARG A C 1
ATOM 607 O O . ARG A 1 82 ? 11.052 -8.776 -1.382 1.00 85.81 82 ARG A O 1
ATOM 614 N N . LEU A 1 83 ? 11.825 -10.784 -0.727 1.00 87.19 83 LEU A N 1
ATOM 615 C CA . LEU A 1 83 ? 13.192 -10.580 -1.205 1.00 87.19 83 LEU A CA 1
ATOM 616 C C . LEU A 1 83 ? 13.227 -10.511 -2.734 1.00 87.19 83 LEU A C 1
ATOM 618 O O . LEU A 1 83 ? 12.639 -11.370 -3.391 1.00 87.19 83 LEU A O 1
ATOM 622 N N . TYR A 1 84 ? 13.993 -9.575 -3.303 1.00 85.88 84 TYR A N 1
ATOM 623 C CA . TYR A 1 84 ? 14.126 -9.446 -4.763 1.00 85.88 84 TYR A CA 1
ATOM 624 C C . TYR A 1 84 ? 14.681 -10.714 -5.417 1.00 85.88 84 TYR A C 1
ATOM 626 O O . TYR A 1 84 ? 14.180 -11.167 -6.443 1.00 85.88 84 TYR A O 1
ATOM 634 N N . ARG A 1 85 ? 15.651 -11.362 -4.762 1.00 83.50 85 ARG A N 1
ATOM 635 C CA . ARG A 1 85 ? 16.215 -12.650 -5.204 1.00 83.50 85 ARG A CA 1
ATOM 636 C C . ARG A 1 85 ? 15.203 -13.803 -5.239 1.00 83.50 85 ARG A C 1
ATOM 638 O O . ARG A 1 85 ? 15.494 -14.848 -5.802 1.00 83.50 85 ARG A O 1
ATOM 645 N N . GLY A 1 86 ? 14.044 -13.640 -4.598 1.00 84.62 86 GLY A N 1
ATOM 646 C CA . GLY A 1 86 ? 12.975 -14.634 -4.586 1.00 84.62 86 GLY A CA 1
ATOM 647 C C . GLY A 1 86 ? 12.088 -14.611 -5.832 1.00 84.62 86 GLY A C 1
ATOM 648 O O . GLY A 1 86 ? 11.239 -15.487 -5.955 1.00 84.62 86 GLY A O 1
ATOM 649 N N . PHE A 1 87 ? 12.252 -13.638 -6.737 1.00 85.69 87 PHE A N 1
ATOM 650 C CA . PHE A 1 87 ? 11.456 -13.519 -7.960 1.00 85.69 87 PHE A CA 1
ATOM 651 C C . PHE A 1 87 ? 12.186 -14.161 -9.148 1.00 85.69 87 PHE A C 1
ATOM 653 O O . PHE A 1 87 ? 13.177 -13.600 -9.619 1.00 85.69 87 PHE A O 1
ATOM 660 N N . PRO A 1 88 ? 11.699 -15.297 -9.689 1.00 86.00 88 PRO A N 1
ATOM 661 C CA . PRO A 1 88 ? 12.370 -15.986 -10.794 1.00 86.00 88 PRO A CA 1
ATOM 662 C C . PRO A 1 88 ? 12.540 -15.115 -12.041 1.00 86.00 88 PRO A C 1
ATOM 664 O O . PRO A 1 88 ? 13.549 -15.214 -12.727 1.00 86.00 88 PRO A O 1
ATOM 667 N N . THR A 1 89 ? 11.591 -14.211 -12.300 1.00 83.19 89 THR A N 1
ATOM 668 C CA . THR A 1 89 ? 11.620 -13.273 -13.434 1.00 83.19 89 THR A CA 1
ATOM 669 C C . THR A 1 89 ? 12.776 -12.273 -13.381 1.00 83.19 89 THR A C 1
ATOM 671 O O . THR A 1 89 ? 13.129 -11.705 -14.412 1.00 83.19 89 THR A O 1
ATOM 674 N N . LEU A 1 90 ? 13.373 -12.060 -12.204 1.00 85.31 90 LEU A N 1
ATOM 675 C CA . LEU A 1 90 ? 14.536 -11.193 -12.008 1.00 85.31 90 LEU A CA 1
ATOM 676 C C . LEU A 1 90 ? 15.853 -11.964 -11.962 1.00 85.31 90 LEU A C 1
ATOM 678 O O . LEU A 1 90 ? 16.913 -11.349 -12.035 1.00 85.31 90 LEU A O 1
ATOM 682 N N . ASN A 1 91 ? 15.806 -13.290 -11.825 1.00 88.19 91 ASN A N 1
ATOM 683 C CA . ASN A 1 91 ? 17.000 -14.121 -11.757 1.00 88.19 91 ASN A CA 1
ATOM 684 C C . ASN A 1 91 ? 17.531 -14.403 -13.167 1.00 88.19 91 ASN A C 1
ATOM 686 O O . ASN A 1 91 ? 17.376 -15.498 -13.708 1.00 88.19 91 ASN A O 1
ATOM 690 N N . ARG A 1 92 ? 18.102 -13.370 -13.784 1.00 90.38 92 ARG A N 1
ATOM 691 C CA . ARG A 1 92 ? 18.567 -13.386 -15.169 1.00 90.38 92 ARG A CA 1
ATOM 692 C C . ARG A 1 92 ? 19.838 -12.542 -15.321 1.00 90.38 92 ARG A C 1
ATOM 694 O O . ARG A 1 92 ? 19.999 -11.562 -14.598 1.00 90.38 92 AR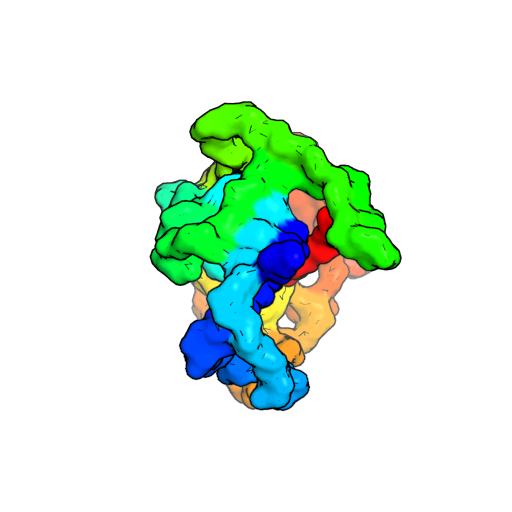G A O 1
ATOM 701 N N . PRO A 1 93 ? 20.762 -12.910 -16.227 1.00 92.31 93 PRO A N 1
ATOM 702 C CA . PRO A 1 93 ? 22.094 -12.294 -16.313 1.00 92.31 93 PRO A CA 1
ATOM 703 C C . PRO A 1 93 ? 22.081 -10.820 -16.754 1.00 92.31 93 PRO A C 1
ATOM 705 O O . PRO A 1 93 ? 23.066 -10.105 -16.589 1.00 92.31 93 PRO A O 1
ATOM 708 N N . ASP A 1 94 ? 20.976 -10.368 -17.335 1.00 93.38 94 ASP A N 1
ATOM 709 C CA . ASP A 1 94 ? 20.710 -9.017 -17.825 1.00 93.38 94 ASP A CA 1
ATOM 710 C C . ASP A 1 94 ? 20.000 -8.114 -16.798 1.00 93.38 94 ASP A C 1
ATOM 712 O O . ASP A 1 94 ? 19.774 -6.935 -17.082 1.00 93.38 94 ASP A O 1
ATOM 716 N N . VAL A 1 95 ? 19.700 -8.627 -15.598 1.00 93.94 95 VAL A N 1
ATOM 717 C CA . VAL A 1 95 ? 19.157 -7.859 -14.471 1.00 93.94 95 VAL A CA 1
ATOM 718 C C . VAL A 1 95 ? 20.150 -7.880 -13.316 1.00 93.94 95 VAL A C 1
ATOM 720 O O . VAL A 1 95 ? 20.534 -8.935 -12.820 1.00 93.94 95 VAL A O 1
ATOM 723 N N . ASN A 1 96 ? 20.550 -6.699 -12.856 1.00 92.56 96 ASN A N 1
ATOM 724 C CA . ASN A 1 96 ? 21.422 -6.541 -11.702 1.00 92.56 96 ASN A CA 1
ATOM 725 C C . ASN A 1 96 ? 20.689 -5.820 -10.572 1.00 92.56 96 ASN A C 1
ATOM 727 O O . ASN A 1 96 ? 20.087 -4.769 -10.788 1.00 92.56 96 ASN A O 1
ATOM 731 N N . PHE A 1 97 ? 20.792 -6.349 -9.358 1.00 91.06 97 PHE A N 1
ATOM 732 C CA . PHE A 1 97 ? 20.282 -5.692 -8.164 1.00 91.06 97 PHE A CA 1
ATOM 733 C C . PHE A 1 97 ? 21.440 -5.121 -7.346 1.00 91.06 97 PHE A C 1
ATOM 735 O O . PHE A 1 97 ? 22.379 -5.831 -6.990 1.00 91.06 97 PHE A O 1
ATOM 742 N N . VAL A 1 98 ? 21.357 -3.836 -7.022 1.00 91.38 98 VAL A N 1
ATOM 743 C CA . VAL A 1 98 ? 22.321 -3.134 -6.183 1.00 91.38 98 VAL A CA 1
ATOM 744 C C . VAL A 1 98 ? 21.608 -2.670 -4.928 1.00 91.38 98 VAL A C 1
ATOM 746 O O . VAL A 1 98 ? 20.735 -1.805 -4.978 1.00 91.38 98 VAL A O 1
ATOM 749 N N . ARG A 1 99 ? 22.041 -3.199 -3.783 1.00 89.75 99 ARG A N 1
ATOM 750 C CA . ARG A 1 99 ? 21.618 -2.662 -2.497 1.00 89.75 99 ARG A CA 1
ATOM 751 C C . ARG A 1 99 ? 22.378 -1.369 -2.203 1.00 89.75 99 ARG A C 1
ATOM 753 O O . ARG A 1 99 ? 23.585 -1.400 -1.942 1.00 89.75 99 ARG A O 1
ATOM 760 N N . GLY A 1 100 ? 21.690 -0.239 -2.250 1.00 90.31 100 GLY A N 1
ATOM 761 C CA . GLY A 1 100 ? 22.316 1.056 -2.031 1.00 90.31 100 GLY A CA 1
ATOM 762 C C . GLY A 1 100 ? 21.376 2.243 -2.166 1.00 90.31 100 GLY A C 1
ATOM 763 O O . GLY A 1 100 ? 20.277 2.131 -2.701 1.00 90.31 100 GLY A O 1
ATOM 764 N N . THR A 1 101 ? 21.855 3.393 -1.711 1.00 92.12 101 THR A N 1
ATOM 765 C CA . THR A 1 101 ? 21.142 4.671 -1.775 1.00 92.12 101 THR A CA 1
ATOM 766 C C . THR A 1 101 ? 21.634 5.480 -2.965 1.00 92.12 101 THR A C 1
ATOM 768 O O . THR A 1 101 ? 22.833 5.735 -3.104 1.00 92.12 101 THR A O 1
ATOM 771 N N . VAL A 1 102 ? 20.719 5.921 -3.829 1.00 93.75 102 VAL A N 1
ATOM 772 C CA . VAL A 1 102 ? 21.035 6.896 -4.881 1.00 93.75 102 VAL A CA 1
ATOM 773 C C . VAL A 1 102 ? 21.100 8.281 -4.250 1.00 93.75 102 VAL A C 1
ATOM 775 O O . VAL A 1 102 ? 20.115 8.764 -3.711 1.00 93.75 102 VAL A O 1
ATOM 778 N N . VAL A 1 103 ? 22.263 8.926 -4.329 1.00 95.81 103 VAL A N 1
ATOM 779 C CA . VAL A 1 103 ? 22.501 10.238 -3.702 1.00 95.81 103 VAL A CA 1
ATOM 780 C C . VAL A 1 103 ? 22.314 11.401 -4.670 1.00 95.81 103 VAL A C 1
ATOM 782 O O . VAL A 1 103 ? 22.120 12.535 -4.245 1.00 95.81 103 VAL A O 1
ATOM 785 N N . ARG A 1 104 ? 22.433 11.161 -5.983 1.00 94.56 104 ARG A N 1
ATOM 786 C CA . ARG A 1 104 ? 22.257 12.207 -7.000 1.00 94.56 104 ARG A CA 1
ATOM 787 C C . ARG A 1 104 ? 21.964 11.615 -8.370 1.00 94.56 104 ARG A C 1
ATOM 789 O O . ARG A 1 104 ? 22.709 10.751 -8.824 1.00 94.56 104 ARG A O 1
ATOM 796 N N . VAL A 1 105 ? 20.980 12.166 -9.076 1.00 93.75 105 VAL A N 1
ATOM 797 C CA . VAL A 1 105 ? 20.685 11.853 -10.484 1.00 93.75 105 VAL A CA 1
ATOM 798 C C . VAL A 1 105 ? 21.062 13.048 -11.362 1.00 93.75 105 VAL A C 1
ATOM 800 O O . VAL A 1 105 ? 20.796 14.194 -11.010 1.00 93.75 105 VAL A O 1
ATOM 803 N N . LYS A 1 106 ? 21.710 12.796 -12.502 1.00 94.06 106 LYS A N 1
ATOM 804 C CA . LYS A 1 106 ? 22.081 13.794 -13.516 1.00 94.06 106 LYS A CA 1
ATOM 805 C C . LYS A 1 106 ? 21.418 13.430 -14.852 1.00 94.06 106 LYS A C 1
ATOM 807 O O . LYS A 1 106 ? 22.052 12.753 -15.666 1.00 94.06 106 LYS A O 1
ATOM 812 N N . PRO A 1 107 ? 20.172 13.874 -15.101 1.00 89.50 107 PRO A N 1
ATOM 813 C CA . PRO A 1 107 ? 19.386 13.443 -16.261 1.00 89.50 107 PRO A CA 1
ATOM 814 C C . PRO A 1 107 ? 20.031 13.790 -17.605 1.00 89.50 107 PRO A C 1
ATOM 816 O O . PRO A 1 107 ? 20.091 12.940 -18.487 1.00 89.50 107 PRO A O 1
ATOM 819 N N . LEU A 1 108 ? 20.590 15.001 -17.729 1.00 92.88 108 LEU A N 1
ATOM 820 C CA . LEU A 1 108 ? 21.235 15.479 -18.962 1.00 92.88 108 LEU A CA 1
ATOM 821 C C . LEU A 1 108 ? 22.407 14.595 -19.397 1.00 92.88 108 LEU A C 1
ATOM 823 O O . LEU A 1 108 ? 22.643 14.410 -20.585 1.00 92.88 108 LEU A O 1
ATOM 827 N N . ASN A 1 109 ? 23.111 14.022 -18.422 1.00 90.94 109 ASN A N 1
ATOM 828 C CA . ASN A 1 109 ? 24.275 13.180 -18.662 1.00 90.94 109 ASN A CA 1
ATOM 829 C C . ASN A 1 109 ? 23.936 11.691 -18.535 1.00 90.94 109 ASN A C 1
ATOM 831 O O . ASN A 1 109 ? 24.851 10.877 -18.597 1.00 90.94 109 ASN A O 1
ATOM 835 N N . GLN A 1 110 ? 22.671 11.342 -18.264 1.00 92.00 110 GLN A N 1
ATOM 836 C CA . GLN A 1 110 ? 22.207 9.974 -18.009 1.00 92.00 110 GLN A CA 1
ATOM 837 C C . GLN A 1 110 ? 23.087 9.218 -16.998 1.00 92.00 110 GLN A C 1
ATOM 839 O O . GLN A 1 110 ? 23.391 8.038 -17.149 1.00 92.00 110 GLN A O 1
ATOM 844 N N . THR A 1 111 ? 23.527 9.920 -15.952 1.00 93.06 111 THR A N 1
ATOM 845 C CA . THR A 1 111 ? 24.386 9.363 -14.899 1.00 93.06 111 THR A CA 1
ATOM 846 C C . THR A 1 111 ? 23.753 9.555 -13.535 1.00 93.06 111 THR A C 1
ATOM 848 O O . THR A 1 111 ? 22.947 10.458 -13.317 1.00 93.06 111 THR A O 1
ATOM 851 N N . LEU A 1 112 ? 24.144 8.715 -12.587 1.00 94.81 112 LEU A N 1
ATOM 852 C CA . LEU A 1 112 ? 23.748 8.834 -11.192 1.00 94.81 112 LEU A CA 1
ATOM 853 C C . LEU A 1 112 ? 24.931 8.499 -10.285 1.00 94.81 112 LEU A C 1
ATOM 855 O O . LEU A 1 112 ? 25.881 7.833 -10.695 1.00 94.81 112 LEU A O 1
ATOM 859 N N . VAL A 1 113 ? 24.868 8.984 -9.053 1.00 95.31 113 VAL A N 1
ATOM 860 C CA . VAL A 1 113 ? 25.806 8.671 -7.976 1.00 95.31 113 VAL A CA 1
ATOM 861 C C . VAL A 1 113 ? 25.027 7.913 -6.911 1.00 95.31 113 VAL A C 1
ATOM 863 O O . VAL A 1 113 ? 23.930 8.333 -6.544 1.00 95.31 113 VAL A O 1
ATOM 866 N N . TYR A 1 114 ? 25.586 6.813 -6.417 1.00 94.19 114 TYR A N 1
ATOM 867 C CA . TYR A 1 114 ? 24.971 5.985 -5.385 1.00 94.19 114 TYR A CA 1
ATOM 868 C C . TYR A 1 114 ? 26.021 5.454 -4.407 1.00 94.19 114 TYR A C 1
ATOM 870 O O . TYR A 1 114 ? 27.208 5.380 -4.732 1.00 94.19 114 TYR A O 1
ATOM 878 N N . GLN A 1 115 ? 25.578 5.098 -3.207 1.00 93.06 115 GLN A N 1
ATOM 879 C CA . GLN A 1 115 ? 26.387 4.494 -2.155 1.00 93.06 115 GLN A CA 1
ATOM 880 C C . GLN A 1 115 ? 25.933 3.053 -1.931 1.00 93.06 115 GLN A C 1
ATOM 882 O O . GLN A 1 115 ? 24.741 2.786 -1.823 1.00 93.06 115 GLN A O 1
ATOM 887 N N . ILE A 1 116 ? 26.878 2.114 -1.878 1.00 90.31 116 ILE A N 1
ATOM 888 C CA . ILE A 1 116 ? 26.583 0.687 -1.692 1.00 90.31 116 ILE A CA 1
ATOM 889 C C . ILE A 1 116 ? 26.485 0.377 -0.200 1.00 90.31 116 ILE A C 1
ATOM 891 O O . ILE A 1 116 ? 27.397 0.700 0.564 1.00 90.31 116 ILE A O 1
ATOM 895 N N . HIS A 1 117 ? 25.429 -0.327 0.201 1.00 85.94 117 HIS A N 1
ATOM 896 C CA . HIS A 1 117 ? 25.307 -0.865 1.554 1.00 85.94 117 HIS A CA 1
ATOM 897 C C . HIS A 1 117 ? 26.078 -2.193 1.630 1.00 85.94 117 HIS A C 1
ATOM 899 O O . HIS A 1 117 ? 25.686 -3.181 1.010 1.00 85.94 117 HIS A O 1
ATOM 905 N N . LYS A 1 118 ? 27.213 -2.224 2.347 1.00 70.81 118 LYS A N 1
ATOM 906 C CA . LYS A 1 118 ? 28.042 -3.436 2.504 1.00 70.81 118 LYS A CA 1
ATOM 907 C C . LYS A 1 118 ? 27.491 -4.344 3.615 1.00 70.81 118 LYS A C 1
ATOM 909 O O . LYS A 1 118 ? 27.274 -3.875 4.728 1.00 70.81 118 LYS A O 1
ATOM 914 N N . GLY A 1 119 ? 27.356 -5.643 3.330 1.00 63.53 119 GLY A N 1
ATOM 915 C CA . GLY A 1 119 ? 27.023 -6.694 4.304 1.00 63.53 119 GLY A CA 1
ATOM 916 C C . GLY A 1 119 ? 25.820 -7.560 3.906 1.00 63.53 119 GLY A C 1
ATOM 917 O O . GLY A 1 119 ? 24.879 -7.075 3.285 1.00 63.53 119 GLY A O 1
ATOM 918 N N . ASP A 1 120 ? 25.851 -8.838 4.300 1.00 53.66 120 ASP A N 1
ATOM 919 C CA . ASP A 1 120 ? 24.783 -9.840 4.077 1.00 53.66 120 ASP A CA 1
ATOM 920 C C . ASP A 1 120 ? 23.693 -9.794 5.174 1.00 53.66 120 ASP A C 1
ATOM 922 O O . ASP A 1 120 ? 22.788 -10.628 5.260 1.00 53.66 120 ASP A O 1
ATOM 926 N N . SER A 1 121 ? 23.790 -8.803 6.064 1.00 55.12 121 SER A N 1
ATOM 927 C CA . SER A 1 121 ? 22.805 -8.521 7.097 1.00 55.12 121 SER A CA 1
ATOM 928 C C . SER A 1 121 ? 21.469 -8.223 6.420 1.00 55.12 121 SER A C 1
ATOM 930 O O . SER A 1 121 ? 21.369 -7.221 5.702 1.00 55.12 121 SER A O 1
ATOM 932 N N . ARG A 1 122 ? 20.455 -9.074 6.663 1.00 60.22 122 ARG A N 1
ATOM 933 C CA . ARG A 1 122 ? 19.043 -8.798 6.329 1.00 60.22 122 ARG A CA 1
ATOM 934 C C . ARG A 1 122 ? 18.756 -7.315 6.528 1.00 60.22 122 ARG A C 1
ATOM 936 O O . ARG A 1 122 ? 19.153 -6.766 7.560 1.00 60.22 122 ARG A O 1
ATOM 943 N N . SER A 1 123 ? 18.097 -6.707 5.547 1.00 63.69 123 SER A N 1
ATOM 944 C CA . SER A 1 123 ? 17.693 -5.303 5.569 1.00 63.69 123 SER A CA 1
ATOM 945 C C . SER A 1 123 ? 17.237 -4.858 6.969 1.00 63.69 123 SER A C 1
ATOM 947 O O . SER A 1 123 ? 16.403 -5.505 7.607 1.00 63.69 123 SER A O 1
ATOM 949 N N . THR A 1 124 ? 17.829 -3.777 7.484 1.00 61.00 124 THR A N 1
ATOM 950 C CA . THR A 1 124 ? 17.398 -3.121 8.732 1.00 61.00 124 THR A CA 1
ATOM 951 C C . THR A 1 124 ? 15.925 -2.740 8.644 1.00 61.00 124 THR A C 1
ATOM 953 O O . THR A 1 124 ? 15.183 -2.874 9.611 1.00 61.00 124 THR A O 1
ATOM 956 N N . GLU A 1 125 ? 15.494 -2.393 7.436 1.00 67.19 125 GLU A N 1
ATOM 957 C CA . GLU A 1 125 ? 14.129 -2.064 7.061 1.00 67.19 125 GLU A CA 1
ATOM 958 C C . GLU A 1 125 ? 13.216 -3.305 7.123 1.00 67.19 125 GLU A C 1
ATOM 960 O O . GLU A 1 125 ? 12.092 -3.200 7.605 1.00 67.19 125 GLU A O 1
ATOM 965 N N . MET A 1 126 ? 13.699 -4.499 6.740 1.00 69.81 126 MET A N 1
ATOM 966 C CA . MET A 1 126 ? 12.972 -5.764 6.951 1.00 69.81 126 MET A CA 1
ATOM 967 C C . MET A 1 126 ? 12.715 -6.016 8.438 1.00 69.81 126 MET A C 1
ATOM 969 O O . MET A 1 126 ? 11.602 -6.379 8.812 1.00 69.81 126 MET A O 1
ATOM 973 N N . ARG A 1 127 ? 13.744 -5.879 9.285 1.00 67.06 127 ARG A N 1
ATOM 974 C CA . ARG A 1 127 ? 13.606 -6.113 10.733 1.00 67.06 127 ARG A CA 1
ATOM 975 C C . ARG A 1 127 ? 12.644 -5.115 11.359 1.00 67.06 127 ARG A C 1
ATOM 977 O O . ARG A 1 127 ? 11.688 -5.551 11.984 1.00 67.06 127 ARG A O 1
ATOM 984 N N . ALA A 1 128 ? 12.842 -3.824 11.095 1.00 67.56 128 ALA A N 1
ATOM 985 C CA . ALA A 1 128 ? 11.935 -2.773 11.542 1.00 67.56 128 ALA A CA 1
ATOM 986 C C . ALA A 1 128 ? 10.487 -3.068 11.120 1.00 67.56 128 ALA A C 1
ATOM 988 O O . ALA A 1 128 ? 9.593 -3.034 11.954 1.00 67.56 128 ALA A O 1
ATOM 989 N N . TYR A 1 129 ? 10.263 -3.487 9.870 1.00 67.75 129 TYR A N 1
ATOM 990 C CA . TYR A 1 129 ? 8.931 -3.851 9.393 1.00 67.75 129 TYR A CA 1
ATOM 991 C C . TYR A 1 129 ? 8.322 -5.051 10.140 1.00 67.75 129 TYR A C 1
ATOM 993 O O . TYR A 1 129 ? 7.166 -5.011 10.566 1.00 67.75 129 TYR A O 1
ATOM 1001 N N . VAL A 1 130 ? 9.076 -6.146 10.278 1.00 68.00 130 VAL A N 1
ATOM 1002 C CA . VAL A 1 130 ? 8.597 -7.359 10.961 1.00 68.00 130 VAL A CA 1
ATOM 1003 C C . VAL A 1 130 ? 8.307 -7.070 12.432 1.00 68.00 130 VAL A C 1
ATOM 1005 O O . VAL A 1 130 ? 7.304 -7.557 12.963 1.00 68.00 130 VAL A O 1
ATOM 1008 N N . ASP A 1 131 ? 9.149 -6.255 13.065 1.00 70.25 131 ASP A N 1
ATOM 1009 C CA . ASP A 1 131 ? 8.981 -5.813 14.442 1.00 70.25 131 ASP A CA 1
ATOM 1010 C C . ASP A 1 131 ? 7.757 -4.905 14.580 1.00 70.25 131 ASP A C 1
ATOM 1012 O O . ASP A 1 131 ? 6.944 -5.140 15.472 1.00 70.25 131 ASP A O 1
ATOM 1016 N N . ASP A 1 132 ? 7.548 -3.950 13.672 1.00 68.75 132 ASP A N 1
ATOM 1017 C CA . ASP A 1 132 ? 6.378 -3.065 13.648 1.00 68.75 132 ASP A CA 1
ATOM 1018 C C . ASP A 1 132 ? 5.078 -3.843 13.450 1.00 68.75 132 ASP A C 1
ATOM 1020 O O . ASP A 1 132 ? 4.125 -3.674 14.214 1.00 68.75 132 ASP A O 1
ATOM 1024 N N . ALA A 1 133 ? 5.035 -4.754 12.478 1.00 65.69 133 ALA A N 1
ATOM 1025 C CA . ALA A 1 133 ? 3.879 -5.611 12.244 1.00 65.69 133 ALA A CA 1
ATOM 1026 C C . ALA A 1 133 ? 3.614 -6.544 13.436 1.00 65.69 133 ALA A C 1
ATOM 1028 O O . ALA A 1 133 ? 2.469 -6.691 13.867 1.00 65.69 133 ALA A O 1
ATOM 1029 N N . GLY A 1 134 ? 4.666 -7.127 14.020 1.00 66.62 134 GLY A N 1
ATOM 1030 C CA . GLY A 1 134 ? 4.564 -7.944 15.227 1.00 66.62 134 GLY A CA 1
ATOM 1031 C C . GLY A 1 134 ? 4.106 -7.146 16.453 1.00 66.62 134 GLY A C 1
ATOM 1032 O O . GLY A 1 134 ? 3.297 -7.638 17.242 1.00 66.62 134 GLY A O 1
ATOM 1033 N N . ASN A 1 135 ? 4.574 -5.907 16.607 1.00 71.25 135 ASN A N 1
ATOM 1034 C CA . ASN A 1 135 ? 4.168 -4.977 17.660 1.00 71.25 135 ASN A CA 1
ATOM 1035 C C . ASN A 1 135 ? 2.704 -4.573 17.506 1.00 71.25 135 ASN A C 1
ATOM 1037 O O . ASN A 1 135 ? 1.943 -4.669 18.468 1.00 71.25 135 ASN A O 1
ATOM 1041 N N . ALA A 1 136 ? 2.292 -4.181 16.302 1.00 67.88 136 ALA A N 1
ATOM 1042 C CA . ALA A 1 136 ? 0.907 -3.869 15.989 1.00 67.88 136 ALA A CA 1
ATOM 1043 C C . ALA A 1 136 ? -0.001 -5.072 16.276 1.00 67.88 136 ALA A C 1
ATOM 1045 O O . ALA A 1 136 ? -0.989 -4.928 16.989 1.00 67.88 136 ALA A O 1
ATOM 1046 N N . ALA A 1 137 ? 0.379 -6.277 15.848 1.00 67.44 137 ALA A N 1
ATOM 1047 C CA . ALA A 1 137 ? -0.376 -7.493 16.133 1.00 67.44 137 ALA A CA 1
ATOM 1048 C C . ALA A 1 137 ? -0.514 -7.776 17.641 1.00 67.44 137 ALA A C 1
ATOM 1050 O O . ALA A 1 137 ? -1.607 -8.082 18.123 1.00 67.44 137 ALA A O 1
ATOM 1051 N N . ARG A 1 138 ? 0.563 -7.602 18.421 1.00 72.25 138 ARG A N 1
ATOM 1052 C CA . ARG A 1 138 ? 0.505 -7.686 19.893 1.00 72.25 138 ARG A CA 1
ATOM 1053 C C . ARG A 1 138 ? -0.448 -6.648 20.489 1.00 72.25 138 ARG A C 1
ATOM 1055 O O . ARG A 1 138 ? -1.232 -6.989 21.374 1.00 72.25 138 ARG A O 1
ATOM 1062 N N . ARG A 1 139 ? -0.423 -5.408 19.990 1.00 72.75 139 ARG A N 1
ATOM 1063 C CA . ARG A 1 139 ? -1.342 -4.346 20.427 1.00 72.75 139 ARG A CA 1
ATOM 1064 C C . ARG A 1 139 ? -2.793 -4.671 20.082 1.00 72.75 139 ARG A C 1
ATOM 1066 O O . ARG A 1 139 ? -3.652 -4.460 20.927 1.00 72.75 139 ARG A O 1
ATOM 1073 N N . LEU A 1 140 ? -3.073 -5.261 18.916 1.00 72.38 140 LEU A N 1
ATOM 1074 C CA . LEU A 1 140 ? -4.421 -5.709 18.537 1.00 72.38 140 LEU A CA 1
ATOM 1075 C C . LEU A 1 140 ? -4.954 -6.795 19.484 1.00 72.38 140 LEU A C 1
ATOM 1077 O O . LEU A 1 140 ? -6.114 -6.744 19.887 1.00 72.38 140 LEU A O 1
ATOM 1081 N N . VAL A 1 141 ? -4.104 -7.736 19.908 1.00 68.25 141 VAL A N 1
ATOM 1082 C CA . VAL A 1 141 ? -4.469 -8.745 20.922 1.00 68.25 141 VAL A CA 1
ATOM 1083 C C . VAL A 1 141 ? -4.718 -8.098 22.291 1.00 68.25 141 VAL A C 1
ATOM 1085 O O . VAL A 1 141 ? -5.651 -8.482 23.002 1.00 68.25 141 VAL A O 1
ATOM 1088 N N . ALA A 1 142 ? -3.913 -7.099 22.662 1.00 70.88 142 ALA A N 1
ATOM 1089 C CA . ALA A 1 142 ? -4.055 -6.356 23.914 1.00 70.88 142 ALA A CA 1
ATOM 1090 C C . ALA A 1 142 ? -5.220 -5.345 23.901 1.00 70.88 142 ALA A C 1
ATOM 1092 O O . ALA A 1 142 ? -5.692 -4.940 24.964 1.00 70.88 142 ALA A O 1
ATOM 1093 N N . ALA A 1 143 ? -5.743 -4.991 22.722 1.00 69.62 143 ALA A N 1
ATOM 1094 C CA . ALA A 1 143 ? -6.763 -3.964 22.505 1.00 69.62 143 ALA A CA 1
ATOM 1095 C C . ALA A 1 143 ? -8.141 -4.278 23.112 1.00 69.62 143 ALA A C 1
ATOM 1097 O O . ALA A 1 143 ? -9.073 -3.505 22.909 1.00 69.62 143 ALA A O 1
ATOM 1098 N N . LYS A 1 144 ? -8.307 -5.377 23.862 1.00 67.75 144 LYS A N 1
ATOM 1099 C CA . LYS A 1 144 ? -9.604 -5.857 24.371 1.00 67.75 144 LYS A CA 1
ATOM 1100 C C . LYS A 1 144 ? -10.481 -4.763 25.001 1.00 67.75 144 LYS A C 1
ATOM 1102 O O . LYS A 1 144 ? -11.694 -4.834 24.851 1.00 67.75 144 LYS A O 1
ATOM 1107 N N . LYS A 1 145 ? -9.904 -3.765 25.691 1.00 66.12 145 LYS A N 1
ATOM 1108 C CA . LYS A 1 145 ? -10.668 -2.666 26.318 1.00 66.12 145 LYS A CA 1
ATOM 1109 C C . LYS A 1 145 ? -10.790 -1.400 25.458 1.00 66.12 145 LYS A C 1
ATOM 1111 O O . LYS A 1 145 ? -11.884 -0.851 25.379 1.00 66.12 145 LYS A O 1
ATOM 1116 N N . SER A 1 146 ? -9.714 -0.948 24.814 1.00 79.81 146 SER A N 1
ATOM 1117 C CA . SER A 1 146 ? -9.719 0.312 24.045 1.00 79.81 146 SER A CA 1
ATOM 1118 C C . SER A 1 146 ? -10.153 0.133 22.583 1.00 79.81 146 SER A C 1
ATOM 1120 O O . SER A 1 146 ? -10.575 1.079 21.942 1.00 79.81 146 SER A O 1
ATOM 1122 N N . GLY A 1 147 ? -10.148 -1.084 22.041 1.00 89.12 147 GLY A N 1
ATOM 1123 C CA . GLY A 1 147 ? -10.589 -1.348 20.673 1.00 89.12 147 GLY A CA 1
ATOM 1124 C C . GLY A 1 147 ? -9.618 -0.867 19.593 1.00 89.12 147 GLY A C 1
ATOM 1125 O O . GLY A 1 147 ? -8.505 -0.415 19.868 1.00 89.12 147 GLY A O 1
ATOM 1126 N N . ILE A 1 148 ? -10.055 -1.026 18.348 1.00 90.75 148 ILE A N 1
ATOM 1127 C CA . ILE A 1 148 ? -9.291 -0.798 17.122 1.00 90.75 148 ILE A CA 1
ATOM 1128 C C . ILE A 1 148 ? -10.085 0.170 16.252 1.00 90.75 148 ILE A C 1
ATOM 1130 O O . ILE A 1 148 ? -11.286 -0.032 16.049 1.00 90.75 148 ILE A O 1
ATOM 1134 N N . VAL A 1 149 ? -9.418 1.191 15.721 1.00 93.19 149 VAL A N 1
ATOM 1135 C CA . VAL A 1 149 ? -10.008 2.114 14.748 1.00 93.19 149 VAL A CA 1
ATOM 1136 C C . VAL A 1 149 ? -9.294 1.972 13.412 1.00 93.19 149 VAL A C 1
ATOM 1138 O O . VAL A 1 149 ? -8.069 1.963 13.350 1.00 93.19 149 VAL A O 1
ATOM 1141 N N . ILE A 1 150 ? -10.068 1.875 12.339 1.00 92.56 150 ILE A N 1
ATOM 1142 C CA . ILE A 1 150 ? -9.597 1.856 10.957 1.00 92.56 150 ILE A CA 1
ATOM 1143 C C . ILE A 1 150 ? -10.173 3.095 10.275 1.00 92.56 150 ILE A C 1
ATOM 1145 O O . ILE A 1 150 ? -11.374 3.339 10.369 1.00 92.56 150 ILE A O 1
ATOM 1149 N N . ILE A 1 151 ? -9.331 3.884 9.611 1.00 92.75 151 ILE A N 1
ATOM 1150 C CA . ILE A 1 151 ? -9.741 5.082 8.870 1.00 92.75 151 ILE A CA 1
ATOM 1151 C C . ILE A 1 151 ? -9.505 4.821 7.381 1.00 92.75 151 ILE A C 1
ATOM 1153 O O . ILE A 1 151 ? -8.358 4.652 6.959 1.00 92.75 151 ILE A O 1
ATOM 1157 N N . GLY A 1 152 ? -10.588 4.783 6.603 1.00 91.25 152 GLY A N 1
ATOM 1158 C CA . GLY A 1 152 ? -10.573 4.461 5.175 1.00 91.25 152 GLY A CA 1
ATOM 1159 C C . GLY A 1 152 ? -11.873 3.807 4.700 1.00 91.25 152 GLY A C 1
ATOM 1160 O O . GLY A 1 152 ? -12.769 3.526 5.491 1.00 91.25 152 GLY A O 1
ATOM 1161 N N . ASP A 1 153 ? -11.983 3.593 3.392 1.00 92.12 153 ASP A N 1
ATOM 1162 C CA . ASP A 1 153 ? -13.148 2.968 2.748 1.00 92.12 153 ASP A CA 1
ATOM 1163 C C . ASP A 1 153 ? -12.810 2.027 1.595 1.00 92.12 153 ASP A C 1
ATOM 1165 O O . ASP A 1 153 ? -13.718 1.562 0.902 1.00 92.12 153 ASP A O 1
ATOM 1169 N N . GLY A 1 154 ? -11.526 1.776 1.350 1.00 89.00 154 GLY A N 1
ATOM 1170 C CA . GLY A 1 154 ? -11.099 0.857 0.312 1.00 89.00 154 GLY A CA 1
ATOM 1171 C C . GLY A 1 154 ? -11.431 -0.594 0.650 1.00 89.00 154 GLY A C 1
ATOM 1172 O O . GLY A 1 154 ? -11.777 -0.957 1.779 1.00 89.00 154 GLY A O 1
ATOM 1173 N N . ALA A 1 155 ? -11.305 -1.454 -0.361 1.00 87.31 155 ALA A N 1
ATOM 1174 C CA . ALA A 1 155 ? -11.539 -2.886 -0.207 1.00 87.31 155 ALA A CA 1
ATOM 1175 C C . ALA A 1 155 ? -10.646 -3.511 0.882 1.00 87.31 155 ALA A C 1
ATOM 1177 O O . ALA A 1 155 ? -11.106 -4.374 1.626 1.00 87.31 155 ALA A O 1
ATOM 1178 N N . VAL A 1 156 ? -9.404 -3.031 1.020 1.00 83.31 156 VAL A N 1
ATOM 1179 C CA . VAL A 1 156 ? -8.439 -3.524 2.014 1.00 83.31 156 VAL A CA 1
ATOM 1180 C C . VAL A 1 156 ? -8.919 -3.230 3.436 1.00 83.31 156 VAL A C 1
ATOM 1182 O O . VAL A 1 156 ? -8.906 -4.110 4.292 1.00 83.31 156 VAL A O 1
ATOM 1185 N N . GLU A 1 157 ? -9.371 -2.008 3.700 1.00 88.00 157 GLU A N 1
ATOM 1186 C CA . GLU A 1 157 ? -9.853 -1.566 5.008 1.00 88.00 157 GLU A CA 1
ATOM 1187 C C . GLU A 1 157 ? -11.124 -2.299 5.417 1.00 88.00 157 GLU A C 1
ATOM 1189 O O . GLU A 1 157 ? -11.269 -2.701 6.572 1.00 88.00 157 GLU A O 1
ATOM 1194 N N . ILE A 1 158 ? -12.022 -2.505 4.456 1.00 92.00 158 ILE A N 1
ATOM 1195 C CA . ILE A 1 158 ? -13.270 -3.249 4.630 1.00 92.00 158 ILE A CA 1
ATOM 1196 C C . ILE A 1 158 ? -12.983 -4.708 4.975 1.00 92.00 158 ILE A C 1
ATOM 1198 O O . ILE A 1 158 ? -13.494 -5.213 5.978 1.00 92.00 158 ILE A O 1
ATOM 1202 N N . GLU A 1 159 ? -12.139 -5.376 4.183 1.00 88.38 159 GLU A N 1
ATOM 1203 C CA . GLU A 1 159 ? -11.725 -6.754 4.448 1.00 88.38 159 GLU A CA 1
ATOM 1204 C C . GLU A 1 159 ? -11.083 -6.857 5.831 1.00 88.38 159 GLU A C 1
ATOM 1206 O O . GLU A 1 159 ? -11.402 -7.754 6.615 1.00 88.38 159 GLU A O 1
ATOM 1211 N N . PHE A 1 160 ? -10.214 -5.905 6.165 1.00 86.50 160 PHE A N 1
ATOM 1212 C CA . PHE A 1 160 ? -9.488 -5.930 7.419 1.0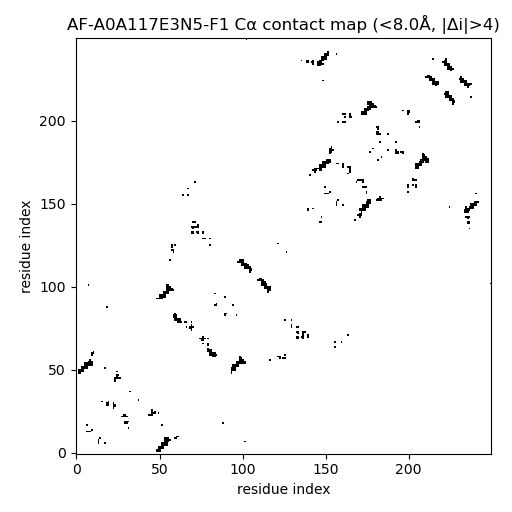0 86.50 160 PHE A CA 1
ATOM 1213 C C . PHE A 1 160 ? -10.398 -5.715 8.630 1.00 86.50 160 PHE A C 1
ATOM 1215 O O . PHE A 1 160 ? -10.282 -6.450 9.614 1.00 86.50 160 PHE A O 1
ATOM 1222 N N . ALA A 1 161 ? -11.346 -4.777 8.551 1.00 90.94 161 ALA A N 1
ATOM 1223 C CA . ALA A 1 161 ? -12.340 -4.547 9.595 1.00 90.94 161 ALA A CA 1
ATOM 1224 C C . ALA A 1 161 ? -13.164 -5.813 9.867 1.00 90.94 161 ALA A C 1
ATOM 1226 O O . ALA A 1 161 ? -13.282 -6.248 11.019 1.00 90.94 161 ALA A O 1
ATOM 1227 N N . GLY A 1 162 ? -13.668 -6.447 8.803 1.00 91.88 162 GLY A N 1
ATOM 1228 C CA . GLY A 1 162 ? -14.396 -7.709 8.898 1.00 91.88 162 GLY A CA 1
ATOM 1229 C C . GLY A 1 162 ? -13.526 -8.827 9.476 1.00 91.88 162 GLY A C 1
ATOM 1230 O O . GLY A 1 162 ? -13.922 -9.506 10.424 1.00 91.88 162 GLY A O 1
ATOM 1231 N N . LYS A 1 163 ? -12.298 -9.004 8.980 1.00 88.06 163 LYS A N 1
ATOM 1232 C CA . LYS A 1 163 ? -11.389 -10.056 9.456 1.00 88.06 163 LYS A CA 1
ATOM 1233 C C . LYS A 1 163 ? -11.055 -9.900 10.938 1.00 88.06 163 LYS A C 1
ATOM 1235 O O . LYS A 1 163 ? -11.139 -10.876 11.685 1.00 88.06 163 LYS A O 1
ATOM 1240 N N . LEU A 1 164 ? -10.727 -8.683 11.376 1.00 87.12 164 LEU A N 1
ATOM 1241 C CA . LEU A 1 164 ? -10.435 -8.392 12.778 1.00 87.12 164 LEU A CA 1
ATOM 1242 C C . LEU A 1 164 ? -11.647 -8.652 13.663 1.00 87.12 164 LEU A C 1
ATOM 1244 O O . LEU A 1 164 ? -11.498 -9.276 14.711 1.00 87.12 164 LEU A O 1
ATOM 1248 N N . LYS A 1 165 ? -12.845 -8.239 13.238 1.00 90.62 165 LYS A N 1
ATOM 1249 C CA . LYS A 1 165 ? -14.058 -8.484 14.019 1.00 90.62 165 LYS A CA 1
ATOM 1250 C C . LYS A 1 165 ? -14.409 -9.969 14.098 1.00 90.62 165 LYS A C 1
ATOM 1252 O O . LYS A 1 165 ? -14.801 -10.439 15.162 1.00 90.62 165 LYS A O 1
ATOM 1257 N N . SER A 1 166 ? -14.205 -10.721 13.014 1.00 89.44 166 SER A N 1
ATOM 1258 C CA . SER A 1 166 ? -14.368 -12.180 13.004 1.00 89.44 166 SER A CA 1
ATOM 1259 C C . SER A 1 166 ? -13.406 -12.880 13.963 1.00 89.44 166 SER A C 1
ATOM 1261 O O . SER A 1 166 ? -13.803 -13.822 14.642 1.00 89.44 166 SER A O 1
ATOM 1263 N N . GLN A 1 167 ? -12.137 -12.468 13.978 1.00 84.31 167 GLN A N 1
ATOM 1264 C CA . GLN A 1 167 ? -11.084 -13.127 14.753 1.00 84.31 167 GLN A CA 1
ATOM 1265 C C . GLN A 1 167 ? -11.098 -12.708 16.229 1.00 84.31 167 GLN A C 1
ATOM 1267 O O . GLN A 1 167 ? -10.813 -13.516 17.110 1.00 84.31 167 GLN A O 1
ATOM 1272 N N . TYR A 1 168 ? -11.450 -11.454 16.504 1.00 83.81 168 TYR A N 1
ATOM 1273 C CA . TYR A 1 168 ? -11.470 -10.853 17.832 1.00 83.81 168 TYR A CA 1
ATOM 1274 C C . TYR A 1 168 ? -12.882 -10.353 18.162 1.00 83.81 168 TYR A C 1
ATOM 1276 O O . TYR A 1 168 ? -13.112 -9.155 18.323 1.00 83.81 168 TYR A O 1
ATOM 1284 N N . SER A 1 169 ? -13.839 -11.278 18.279 1.00 84.38 169 SER A N 1
ATOM 1285 C CA . SER A 1 169 ? -15.275 -10.974 18.428 1.00 84.38 169 SER A CA 1
ATOM 1286 C C . SER A 1 169 ? -15.607 -10.022 19.585 1.00 84.38 169 SER A C 1
ATOM 1288 O O . SER A 1 169 ? -16.496 -9.178 19.452 1.00 84.38 169 SER A O 1
ATOM 1290 N N . MET A 1 170 ? -14.860 -10.100 20.690 1.00 85.50 170 MET A N 1
ATOM 1291 C CA . MET A 1 170 ? -15.025 -9.237 21.869 1.00 85.50 170 MET A CA 1
ATOM 1292 C C . MET A 1 170 ? -14.368 -7.858 21.728 1.00 85.50 170 MET A C 1
ATOM 1294 O O . MET A 1 170 ? -14.694 -6.945 22.483 1.00 85.50 170 MET A O 1
ATOM 1298 N N . THR A 1 171 ? -13.444 -7.687 20.784 1.00 87.44 171 THR A N 1
ATOM 1299 C CA . THR A 1 171 ? -12.766 -6.409 20.566 1.00 87.44 171 THR A CA 1
ATOM 1300 C C . THR A 1 171 ? -13.687 -5.474 19.782 1.00 87.44 171 THR A C 1
ATOM 1302 O O . THR A 1 171 ? -14.350 -5.864 18.812 1.00 87.44 171 THR A O 1
ATOM 1305 N N . ARG A 1 172 ? -13.756 -4.210 20.209 1.00 92.12 172 ARG A N 1
ATOM 1306 C CA . ARG A 1 172 ? -14.447 -3.165 19.448 1.00 92.12 172 ARG A CA 1
ATOM 1307 C C . ARG A 1 172 ? -13.620 -2.847 18.204 1.00 92.12 172 ARG A C 1
ATOM 1309 O O . ARG A 1 172 ? -12.461 -2.471 18.336 1.00 92.12 172 ARG A O 1
ATOM 1316 N N . VAL A 1 173 ? -14.219 -2.988 17.027 1.00 93.81 173 VAL A N 1
ATOM 1317 C CA . VAL A 1 173 ? -13.620 -2.598 15.745 1.00 93.81 173 VAL A CA 1
ATOM 1318 C C . VAL A 1 173 ? -14.499 -1.509 15.150 1.00 93.81 173 VAL A C 1
ATOM 1320 O O . VAL A 1 173 ? -15.687 -1.745 14.924 1.00 93.81 173 VAL A O 1
ATOM 1323 N N . THR A 1 174 ? -13.922 -0.331 14.933 1.00 96.06 174 THR A N 1
ATOM 1324 C CA . THR A 1 174 ? -14.605 0.814 14.328 1.00 96.06 174 THR A CA 1
ATOM 1325 C C . THR A 1 174 ? -13.965 1.140 12.983 1.00 96.06 174 THR A C 1
ATOM 1327 O O . THR A 1 174 ? -12.754 1.334 12.926 1.00 96.06 174 THR A O 1
ATOM 1330 N N . LEU A 1 175 ? -14.763 1.222 11.920 1.00 96.56 175 LEU A N 1
ATOM 1331 C CA . LEU A 1 175 ? -14.348 1.694 10.597 1.00 96.56 175 LEU A CA 1
ATOM 1332 C C . LEU A 1 175 ? -14.923 3.096 10.375 1.00 96.56 175 LEU A C 1
ATOM 1334 O O . LEU A 1 175 ? -16.132 3.279 10.512 1.00 96.56 175 LEU A O 1
ATOM 1338 N N . ILE A 1 176 ? -14.072 4.070 10.056 1.00 96.31 176 ILE A N 1
ATOM 1339 C CA . ILE A 1 176 ? -14.453 5.475 9.887 1.00 96.31 176 ILE A CA 1
ATOM 1340 C C . ILE A 1 176 ? -14.100 5.951 8.482 1.00 96.31 176 ILE A C 1
ATOM 1342 O O . ILE A 1 176 ? -12.970 5.763 8.024 1.00 96.31 176 ILE A O 1
ATOM 1346 N N . HIS A 1 177 ? -15.041 6.622 7.820 1.00 94.94 177 HIS A N 1
ATOM 1347 C CA . HIS A 1 177 ? -14.789 7.264 6.537 1.00 94.94 177 HIS A CA 1
ATOM 1348 C C . HIS A 1 177 ? -15.525 8.598 6.368 1.00 94.94 177 HIS A C 1
ATOM 1350 O O . HIS A 1 177 ? -16.614 8.799 6.895 1.00 94.94 177 HIS A O 1
ATOM 1356 N N . ALA A 1 178 ? -14.946 9.487 5.554 1.00 93.00 178 ALA A N 1
ATOM 1357 C CA . ALA A 1 178 ? -15.427 10.853 5.348 1.00 93.00 178 ALA A CA 1
ATOM 1358 C C . ALA A 1 178 ? -16.582 10.988 4.339 1.00 93.00 178 ALA A C 1
ATOM 1360 O O . ALA A 1 178 ? -17.165 12.062 4.226 1.00 93.00 178 ALA A O 1
ATOM 1361 N N . ARG A 1 179 ? -16.896 9.942 3.569 1.00 92.62 179 ARG A N 1
ATOM 1362 C CA . ARG A 1 179 ? -18.036 9.920 2.634 1.00 92.62 179 ARG A CA 1
ATOM 1363 C C . ARG A 1 179 ? -19.202 9.123 3.205 1.00 92.62 179 ARG A C 1
ATOM 1365 O O . ARG A 1 179 ? -19.066 8.451 4.221 1.00 92.62 179 ARG A O 1
ATOM 1372 N N . ASP A 1 180 ? -20.339 9.215 2.534 1.00 93.88 180 ASP A N 1
ATOM 1373 C CA . ASP A 1 180 ? -21.613 8.575 2.876 1.00 93.88 180 ASP A CA 1
ATOM 1374 C C . ASP A 1 180 ? -21.707 7.096 2.463 1.00 93.88 180 ASP A C 1
ATOM 1376 O O . ASP A 1 180 ? -22.676 6.419 2.802 1.00 93.88 180 ASP A O 1
ATOM 1380 N N . HIS A 1 181 ? -20.700 6.567 1.765 1.00 93.69 181 HIS A N 1
ATOM 1381 C CA . HIS A 1 181 ? -20.622 5.163 1.383 1.00 93.69 181 HIS A CA 1
ATOM 1382 C C . HIS A 1 181 ? -19.184 4.637 1.409 1.00 93.69 181 HIS A C 1
ATOM 1384 O O . HIS A 1 181 ? -18.217 5.390 1.285 1.00 93.69 181 HIS A O 1
ATOM 1390 N N . LEU A 1 182 ? -19.069 3.316 1.555 1.00 95.00 182 LEU A N 1
ATOM 1391 C CA . LEU A 1 182 ? -17.816 2.577 1.420 1.00 95.00 182 LEU A CA 1
ATOM 1392 C C . LEU A 1 182 ? -17.514 2.271 -0.054 1.00 95.00 182 LEU A C 1
ATOM 1394 O O . LEU A 1 182 ? -18.425 2.314 -0.881 1.00 95.00 182 LEU A O 1
ATOM 1398 N N . LEU A 1 183 ? -16.265 1.923 -0.390 1.00 93.88 183 LEU A N 1
ATOM 1399 C CA . LEU A 1 183 ? -15.819 1.686 -1.772 1.00 93.88 183 LEU A CA 1
ATOM 1400 C C . LEU A 1 183 ? -16.097 2.893 -2.680 1.00 93.88 183 LEU A C 1
ATOM 1402 O O . LEU A 1 183 ? -16.568 2.763 -3.814 1.00 93.88 183 LEU A O 1
ATOM 1406 N N . SER A 1 184 ? -15.858 4.105 -2.181 1.00 88.75 184 SER A N 1
ATOM 1407 C CA . SER A 1 184 ? -16.273 5.331 -2.865 1.00 88.75 184 SER A CA 1
ATOM 1408 C C . SER A 1 184 ? -15.560 5.580 -4.188 1.00 88.75 184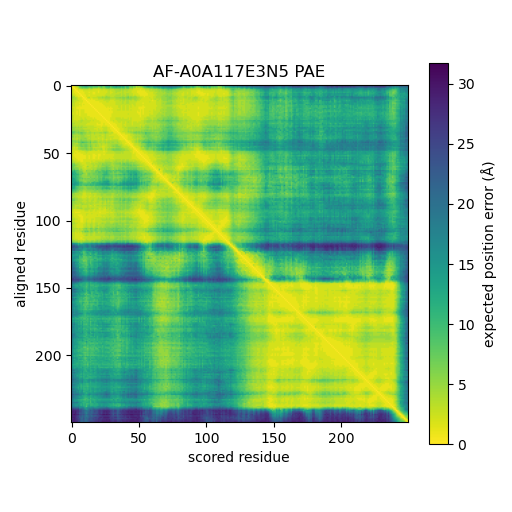 SER A C 1
ATOM 1410 O O . SER A 1 184 ? -16.130 6.199 -5.083 1.00 88.75 184 SER A O 1
ATOM 1412 N N . LYS A 1 185 ? -14.348 5.041 -4.342 1.00 86.50 185 LYS A N 1
ATOM 1413 C CA . LYS A 1 185 ? -13.552 5.132 -5.574 1.00 86.50 185 LYS A CA 1
ATOM 1414 C C . LYS A 1 185 ? -13.732 3.947 -6.521 1.00 86.50 185 LYS A C 1
ATOM 1416 O O . LYS A 1 185 ? -13.243 4.010 -7.643 1.00 86.50 185 LYS A O 1
ATOM 1421 N N . GLU A 1 186 ? -14.417 2.892 -6.089 1.00 86.62 186 GLU A N 1
ATOM 1422 C CA . GLU A 1 186 ? -14.585 1.698 -6.912 1.00 86.62 186 GLU A CA 1
ATOM 1423 C C . GLU A 1 186 ? -15.769 1.856 -7.879 1.00 86.62 186 GLU A C 1
ATOM 1425 O O . GLU A 1 186 ? -16.843 2.325 -7.463 1.00 86.62 186 GLU A O 1
ATOM 1430 N N . PRO A 1 187 ? -15.617 1.433 -9.150 1.00 90.62 187 PRO A N 1
ATOM 1431 C CA . PRO A 1 187 ? -16.661 1.493 -10.170 1.00 90.62 187 PRO A CA 1
ATOM 1432 C C . PRO A 1 187 ? -17.667 0.340 -10.006 1.00 90.62 187 PRO A C 1
ATOM 1434 O O . PRO A 1 187 ? -17.913 -0.432 -10.930 1.00 90.62 187 PRO A O 1
ATOM 1437 N N . VAL A 1 188 ? -18.233 0.197 -8.805 1.00 92.88 188 VAL A N 1
ATOM 1438 C CA . VAL A 1 188 ? -19.217 -0.840 -8.459 1.00 92.88 188 VAL A CA 1
ATOM 1439 C C . VAL A 1 188 ? -20.600 -0.227 -8.193 1.00 92.88 188 VAL A C 1
ATOM 1441 O O . VAL A 1 188 ? -20.668 0.918 -7.731 1.00 92.88 188 VAL A O 1
ATOM 1444 N N . PRO A 1 189 ? -21.703 -0.959 -8.452 1.00 96.38 189 PRO A N 1
ATOM 1445 C CA . PRO A 1 189 ? -23.064 -0.459 -8.241 1.00 96.38 189 PRO A CA 1
ATOM 1446 C C . PRO A 1 189 ? -23.332 -0.020 -6.798 1.00 96.38 189 PRO A C 1
ATOM 1448 O O . PRO A 1 189 ? -22.764 -0.574 -5.854 1.00 96.38 189 PRO A O 1
ATOM 1451 N N . VAL A 1 190 ? -24.231 0.948 -6.610 1.00 94.56 190 VAL A N 1
ATOM 1452 C CA . VAL A 1 190 ? -24.582 1.474 -5.277 1.00 94.56 190 VAL A CA 1
ATOM 1453 C C . VAL A 1 190 ? -25.141 0.369 -4.384 1.00 94.56 190 VAL A C 1
ATOM 1455 O O . VAL A 1 190 ? -24.777 0.287 -3.215 1.00 94.56 190 VAL A O 1
ATOM 1458 N N . GLU A 1 191 ? -25.933 -0.542 -4.944 1.00 96.00 191 GLU A N 1
ATOM 1459 C CA . GLU A 1 191 ? -26.506 -1.693 -4.245 1.00 96.00 191 GLU A CA 1
ATOM 1460 C C . GLU A 1 191 ? -25.410 -2.592 -3.662 1.00 96.00 191 GLU A C 1
ATOM 1462 O O . GLU A 1 191 ? -25.537 -3.091 -2.542 1.00 96.00 191 GLU A O 1
ATOM 1467 N N . PHE A 1 192 ? -24.297 -2.751 -4.387 1.00 96.81 192 PHE A N 1
ATOM 1468 C CA . PHE A 1 192 ? -23.129 -3.477 -3.896 1.00 96.81 192 PHE A CA 1
ATOM 1469 C C . PHE A 1 192 ? -22.503 -2.750 -2.701 1.00 96.81 192 PHE A C 1
ATOM 1471 O O . PHE A 1 192 ? -22.267 -3.367 -1.662 1.00 96.81 192 PHE A O 1
ATOM 1478 N N . LYS A 1 193 ? -22.295 -1.429 -2.804 1.00 96.69 193 LYS A N 1
ATOM 1479 C CA . LYS A 1 193 ? -21.735 -0.609 -1.712 1.00 96.69 193 LYS A CA 1
ATOM 1480 C C . LYS A 1 193 ? -22.618 -0.658 -0.458 1.00 96.69 193 LYS A C 1
ATOM 1482 O O . LYS A 1 193 ? -22.110 -0.853 0.648 1.00 96.69 193 LYS A O 1
ATOM 1487 N N . SER A 1 194 ? -23.938 -0.566 -0.625 1.00 96.75 194 SER A N 1
ATOM 1488 C CA . SER A 1 194 ? -24.915 -0.703 0.461 1.00 96.75 194 SER A CA 1
ATOM 1489 C C . SER A 1 194 ? -24.875 -2.093 1.093 1.00 96.75 194 SER A C 1
ATOM 1491 O O . SER A 1 194 ? -24.891 -2.207 2.321 1.00 96.75 194 SER A O 1
ATOM 1493 N N . ARG A 1 195 ? -24.761 -3.155 0.283 1.00 97.75 195 ARG A N 1
ATOM 1494 C CA . ARG A 1 195 ? -24.667 -4.527 0.794 1.00 97.75 195 ARG A CA 1
ATOM 1495 C C . ARG A 1 195 ? -23.385 -4.758 1.591 1.00 97.75 195 ARG A C 1
ATOM 1497 O O . ARG A 1 195 ? -23.440 -5.407 2.632 1.00 97.75 195 ARG A O 1
ATOM 1504 N N . VAL A 1 196 ? -22.256 -4.199 1.156 1.00 97.44 196 VAL A N 1
ATOM 1505 C CA . VAL A 1 196 ? -20.986 -4.262 1.900 1.00 97.44 196 VAL A CA 1
ATOM 1506 C C . VAL A 1 196 ? -21.111 -3.594 3.272 1.00 97.44 196 VAL A C 1
ATOM 1508 O O . VAL A 1 196 ? -20.745 -4.197 4.282 1.00 97.44 196 VAL A O 1
ATOM 1511 N N . LEU A 1 197 ? -21.683 -2.387 3.334 1.00 97.94 197 LEU A N 1
ATOM 1512 C CA . LEU A 1 197 ? -21.934 -1.690 4.600 1.00 97.94 197 LEU A CA 1
ATOM 1513 C C . LEU A 1 197 ? -22.835 -2.509 5.535 1.00 97.94 197 LEU A C 1
ATOM 1515 O O . LEU A 1 197 ? -22.555 -2.613 6.732 1.00 97.94 197 LEU A O 1
ATOM 1519 N N . GLN A 1 198 ? -23.909 -3.087 4.992 1.00 97.94 198 GLN A N 1
ATOM 1520 C CA . GLN A 1 198 ? -24.834 -3.924 5.749 1.00 97.94 198 GLN A CA 1
ATOM 1521 C C . GLN A 1 198 ? -24.115 -5.137 6.352 1.00 97.94 198 GLN A C 1
ATOM 1523 O O . GLN A 1 198 ? -24.210 -5.351 7.557 1.00 97.94 198 GLN A O 1
ATOM 1528 N N . LEU A 1 199 ? -23.355 -5.883 5.546 1.00 97.88 199 LEU A N 1
ATOM 1529 C CA . LEU A 1 199 ? -22.633 -7.079 5.989 1.00 97.88 199 LEU A CA 1
ATOM 1530 C C . LEU A 1 199 ? -21.613 -6.773 7.095 1.00 97.88 199 LEU A C 1
ATOM 1532 O O . LEU A 1 199 ? -21.533 -7.510 8.075 1.00 97.88 199 LEU A O 1
ATOM 1536 N N . LEU A 1 200 ? -20.866 -5.668 6.986 1.00 97.50 200 LEU A N 1
ATOM 1537 C CA . LEU A 1 200 ? -19.928 -5.252 8.036 1.00 97.50 200 LEU A CA 1
ATOM 1538 C C . LEU A 1 200 ? -20.639 -4.963 9.364 1.00 97.50 200 LEU A C 1
ATOM 1540 O O . LEU A 1 200 ? -20.178 -5.390 10.426 1.00 97.50 200 LEU A O 1
ATOM 1544 N N . ARG A 1 201 ? -21.767 -4.247 9.310 1.00 97.94 201 ARG A N 1
ATOM 1545 C CA . ARG A 1 201 ? -22.571 -3.938 10.500 1.00 97.94 201 ARG A CA 1
ATOM 1546 C C . ARG A 1 201 ? -23.200 -5.194 11.100 1.00 97.94 201 ARG A C 1
ATOM 1548 O O . ARG A 1 201 ? -23.150 -5.354 12.314 1.00 97.94 201 ARG A O 1
ATOM 1555 N N . GLU A 1 202 ? -23.717 -6.103 10.271 1.00 97.19 202 GLU A N 1
ATOM 1556 C CA . GLU A 1 202 ? -24.229 -7.420 10.693 1.00 97.19 202 GLU A CA 1
ATOM 1557 C C . GLU A 1 202 ? -23.142 -8.253 11.389 1.00 97.19 202 GLU A C 1
ATOM 1559 O O . GLU A 1 202 ? -23.408 -8.932 12.378 1.00 97.19 202 GLU A O 1
ATOM 1564 N N . GLN A 1 203 ? -21.893 -8.139 10.937 1.00 96.12 203 GLN A N 1
ATOM 1565 C CA . GLN A 1 203 ? -20.737 -8.765 11.575 1.00 96.12 203 GLN A CA 1
ATOM 1566 C C . GLN A 1 203 ? -20.320 -8.084 12.900 1.00 96.12 203 GLN A C 1
ATOM 1568 O O . GLN A 1 203 ? -19.466 -8.588 13.633 1.00 96.12 203 GLN A O 1
ATOM 1573 N N . GLY A 1 204 ? -20.915 -6.938 13.236 1.00 96.38 204 GLY A N 1
ATOM 1574 C CA . GLY A 1 204 ? -20.660 -6.183 14.462 1.00 96.38 204 GLY A CA 1
ATOM 1575 C C . GLY A 1 204 ? -19.521 -5.166 14.360 1.00 96.38 204 GLY A C 1
ATOM 1576 O O . GLY A 1 204 ? -19.032 -4.701 15.394 1.00 96.38 204 GLY A O 1
ATOM 1577 N N . VAL A 1 205 ? -19.065 -4.827 13.150 1.00 97.31 205 VAL A N 1
ATOM 1578 C CA . VAL A 1 205 ? -18.160 -3.688 12.943 1.00 97.31 205 VAL A CA 1
ATOM 1579 C C . VAL A 1 205 ? -18.953 -2.398 13.144 1.00 97.31 205 VAL A C 1
ATOM 1581 O O . VAL A 1 205 ? -20.008 -2.201 12.540 1.00 97.31 205 VAL A O 1
ATOM 1584 N N . ASN A 1 206 ? -18.439 -1.492 13.975 1.00 97.25 206 ASN A N 1
ATOM 1585 C CA . ASN A 1 206 ? -19.021 -0.165 14.130 1.00 97.25 206 ASN A CA 1
ATOM 1586 C C . ASN A 1 206 ? -18.588 0.718 12.950 1.00 97.25 206 ASN A C 1
ATOM 1588 O O . ASN A 1 206 ? -17.435 1.131 12.891 1.00 97.25 206 ASN A O 1
ATOM 1592 N N . VAL A 1 207 ? -19.482 0.984 11.997 1.00 97.94 207 VAL A N 1
ATOM 1593 C CA . VAL A 1 207 ? -19.153 1.789 10.809 1.00 97.94 207 VAL A CA 1
ATOM 1594 C C . VAL A 1 207 ? -19.706 3.205 10.945 1.00 97.94 207 VAL A C 1
ATOM 1596 O O . VAL A 1 207 ? -20.930 3.387 10.946 1.00 97.94 207 VAL A O 1
ATOM 1599 N N . ILE A 1 208 ? -18.797 4.180 11.004 1.00 97.12 208 ILE A N 1
ATOM 1600 C CA . ILE A 1 208 ? -19.065 5.619 11.085 1.00 97.12 208 ILE A CA 1
ATOM 1601 C C . ILE A 1 208 ? -18.726 6.247 9.728 1.00 97.12 208 ILE A C 1
ATOM 1603 O O . ILE A 1 208 ? -17.606 6.130 9.236 1.00 97.12 208 ILE A O 1
ATOM 1607 N N . LEU A 1 209 ? -19.708 6.888 9.108 1.00 96.50 209 LEU A N 1
ATOM 1608 C CA . LEU A 1 209 ? -19.580 7.530 7.800 1.00 96.50 209 LEU A CA 1
ATOM 1609 C C . LEU A 1 209 ? -19.748 9.042 7.949 1.00 96.50 209 LEU A C 1
ATOM 1611 O O . LEU A 1 209 ? -20.250 9.497 8.972 1.00 96.50 209 LEU A O 1
ATOM 1615 N N . GLN A 1 210 ? -19.358 9.791 6.917 1.00 95.50 210 GLN A N 1
ATOM 1616 C CA . GLN A 1 210 ? -19.383 11.260 6.892 1.00 95.50 210 GLN A CA 1
ATOM 1617 C C . GLN A 1 210 ? -18.528 11.935 7.978 1.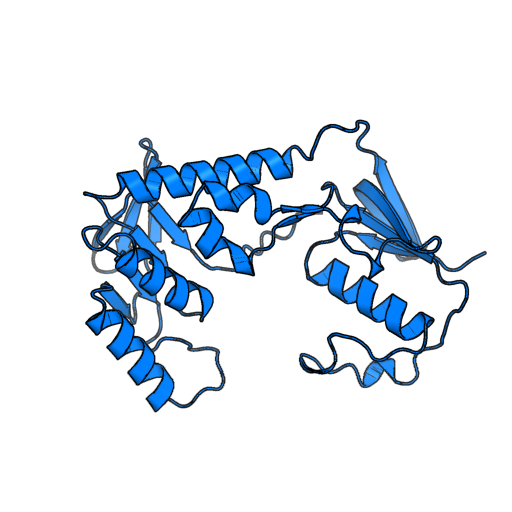00 95.50 210 GLN A C 1
ATOM 1619 O O . GLN A 1 210 ? -18.753 13.092 8.309 1.00 95.50 210 GLN A O 1
ATOM 1624 N N . GLU A 1 211 ? -17.508 11.241 8.481 1.00 95.25 211 GLU A N 1
ATOM 1625 C CA . GLU A 1 211 ? -16.627 11.743 9.535 1.00 95.25 211 GLU A CA 1
ATOM 1626 C C . GLU A 1 211 ? -15.165 11.740 9.083 1.00 95.25 211 GLU A C 1
ATOM 1628 O O . GLU A 1 211 ? -14.675 10.779 8.479 1.00 95.25 211 GLU A O 1
ATOM 1633 N N . ARG A 1 212 ? -14.437 12.814 9.402 1.00 93.81 212 ARG A N 1
ATOM 1634 C CA . ARG A 1 212 ? -12.997 12.933 9.138 1.00 93.81 212 ARG A CA 1
ATOM 1635 C C . ARG A 1 212 ? -12.259 13.229 10.442 1.00 93.81 212 ARG A C 1
ATOM 1637 O O . ARG A 1 212 ? -11.985 14.388 10.734 1.00 93.81 212 ARG A O 1
ATOM 1644 N N . PRO A 1 213 ? -11.922 12.198 11.223 1.00 94.38 213 PRO A N 1
ATOM 1645 C CA . PRO A 1 213 ? -11.338 12.424 12.528 1.00 94.38 213 PRO A CA 1
ATOM 1646 C C . PRO A 1 213 ? -9.855 12.802 12.449 1.00 94.38 213 PRO A C 1
ATOM 1648 O O . PRO A 1 213 ? -9.148 12.457 11.498 1.00 94.38 213 PRO A O 1
ATOM 1651 N N . ILE A 1 214 ? -9.374 13.445 13.510 1.00 93.75 214 ILE A N 1
ATOM 1652 C CA . ILE A 1 214 ? -7.957 13.718 13.758 1.00 93.75 214 ILE A CA 1
ATOM 1653 C C . ILE A 1 214 ? -7.429 12.683 14.752 1.00 93.75 214 ILE A C 1
ATOM 1655 O O . ILE A 1 214 ? -8.057 12.417 15.779 1.00 93.75 214 ILE A O 1
ATOM 1659 N N . VAL A 1 215 ? -6.268 12.102 14.452 1.00 93.75 215 VAL A N 1
ATOM 1660 C CA . VAL A 1 215 ? -5.589 11.145 15.333 1.00 93.75 215 VAL A CA 1
ATOM 1661 C C . VAL A 1 215 ? -4.578 11.889 16.202 1.00 93.75 215 VAL A C 1
ATOM 1663 O O . VAL A 1 215 ? -3.732 12.617 15.690 1.00 93.75 215 VAL A O 1
ATOM 1666 N N . GLU A 1 216 ? -4.672 11.704 17.515 1.00 93.69 216 GLU A N 1
ATOM 1667 C CA . GLU A 1 216 ? -3.709 12.178 18.508 1.00 93.69 216 GLU A CA 1
ATOM 1668 C C . GLU A 1 216 ? -3.081 10.970 19.205 1.00 93.69 216 GLU A C 1
ATOM 1670 O O . GLU A 1 216 ? -3.767 10.246 19.929 1.00 93.69 216 GLU A O 1
ATOM 1675 N N . ASP A 1 217 ? -1.784 10.760 18.996 1.00 90.62 217 ASP A N 1
ATOM 1676 C CA . ASP A 1 217 ? -1.036 9.693 19.656 1.00 90.62 217 ASP A CA 1
ATOM 1677 C C . ASP A 1 217 ? -0.661 10.073 21.093 1.00 90.62 217 ASP A C 1
ATOM 1679 O O . ASP A 1 217 ? -0.311 11.215 21.396 1.00 90.62 217 ASP A O 1
ATOM 1683 N N . LEU A 1 218 ? -0.731 9.090 21.988 1.00 88.81 218 LEU A N 1
ATOM 1684 C CA . LEU A 1 218 ? -0.472 9.236 23.415 1.00 88.81 218 LEU A CA 1
ATOM 1685 C C . LEU A 1 218 ? 0.872 8.610 23.799 1.00 88.81 218 LEU A C 1
ATOM 1687 O O . LEU A 1 218 ? 1.395 7.714 23.133 1.00 88.81 218 LEU A O 1
ATOM 1691 N N . SER A 1 219 ? 1.429 9.057 24.925 1.00 88.12 219 SER A N 1
ATOM 1692 C CA . SER A 1 219 ? 2.728 8.588 25.429 1.00 88.12 219 SER A CA 1
ATOM 1693 C C . SER A 1 219 ? 2.745 7.109 25.831 1.00 88.12 219 SER A C 1
ATOM 1695 O O . SER A 1 219 ? 3.815 6.507 25.893 1.00 88.12 219 SER A O 1
ATOM 1697 N N . ASP A 1 220 ? 1.579 6.511 26.079 1.00 83.25 220 ASP A N 1
ATOM 1698 C CA . ASP A 1 220 ? 1.420 5.086 26.387 1.00 83.25 220 ASP A CA 1
ATOM 1699 C C . ASP A 1 220 ? 1.322 4.195 25.131 1.00 83.25 220 ASP A C 1
ATOM 1701 O O . ASP A 1 220 ? 1.179 2.975 25.239 1.00 83.25 220 ASP A O 1
ATOM 1705 N N . GLY A 1 221 ? 1.419 4.790 23.936 1.00 79.19 221 GLY A N 1
ATOM 1706 C CA . GLY A 1 221 ? 1.348 4.093 22.653 1.00 79.19 221 GLY A CA 1
ATOM 1707 C C . GLY A 1 221 ? -0.070 3.785 22.166 1.00 79.19 221 GLY A C 1
ATOM 1708 O O . GLY A 1 221 ? -0.210 3.022 21.207 1.00 79.19 221 GLY A O 1
ATOM 1709 N N . THR A 1 222 ? -1.097 4.342 22.815 1.00 87.75 222 THR A N 1
ATOM 1710 C CA . THR A 1 222 ? -2.488 4.367 22.335 1.00 87.75 222 THR A CA 1
ATOM 1711 C C . THR A 1 222 ? -2.805 5.701 21.646 1.00 87.75 222 THR A C 1
ATOM 1713 O O . THR A 1 222 ? -1.949 6.583 21.598 1.00 87.75 222 THR A O 1
ATOM 1716 N N . SER A 1 223 ? -4.018 5.875 21.110 1.00 91.56 223 SER A N 1
ATOM 1717 C CA . SER A 1 223 ? -4.402 7.122 20.431 1.00 91.56 223 SER A CA 1
ATOM 1718 C C . SER A 1 223 ? -5.833 7.554 20.772 1.00 91.56 223 SER A C 1
ATOM 1720 O O . SER A 1 223 ? -6.711 6.723 21.031 1.00 91.56 223 SER A O 1
ATOM 1722 N N . TYR A 1 224 ? -6.094 8.861 20.717 1.00 94.81 224 TYR A N 1
ATOM 1723 C CA . TYR A 1 224 ? -7.444 9.412 20.607 1.00 94.81 224 TYR A CA 1
ATOM 1724 C C . TYR A 1 224 ? -7.776 9.723 19.148 1.00 94.81 224 TYR A C 1
ATOM 1726 O O . TYR A 1 224 ? -7.017 10.384 18.449 1.00 94.81 224 TYR A O 1
ATOM 1734 N N . VAL A 1 225 ? -8.953 9.289 18.711 1.00 95.81 225 VAL A N 1
ATOM 1735 C CA . VAL A 1 225 ? -9.546 9.631 17.416 1.00 95.81 225 VAL A CA 1
ATOM 1736 C C . VAL A 1 225 ? -10.638 10.661 17.683 1.00 95.81 225 VAL A C 1
ATOM 1738 O O . VAL A 1 225 ? -11.674 10.304 18.244 1.00 95.81 225 VAL A O 1
ATOM 1741 N N . LYS A 1 226 ? -10.366 11.931 17.373 1.00 96.56 226 LYS A N 1
ATOM 1742 C CA . LYS A 1 226 ? -11.210 13.094 17.693 1.00 96.56 226 LYS A CA 1
ATOM 1743 C C . LYS A 1 226 ? -12.059 13.501 16.495 1.00 96.56 226 LYS A C 1
ATOM 1745 O O . LYS A 1 226 ? -11.529 13.597 15.391 1.00 96.56 226 LYS A O 1
ATOM 1750 N N . PHE A 1 227 ? -13.334 13.772 16.728 1.00 95.31 227 PHE A N 1
ATOM 1751 C CA . PHE A 1 227 ? -14.275 14.281 15.732 1.00 95.31 227 PHE A CA 1
ATOM 1752 C C . PHE A 1 227 ? -14.463 15.795 15.884 1.00 95.31 227 PHE A C 1
ATOM 1754 O O . PHE A 1 227 ? -14.166 16.365 16.938 1.00 95.31 227 PHE A O 1
ATOM 1761 N N . ASP A 1 228 ? -14.989 16.447 14.846 1.00 91.44 228 ASP A N 1
ATOM 1762 C CA . ASP A 1 228 ? -15.186 17.905 14.827 1.00 91.44 228 ASP A CA 1
ATOM 1763 C C . ASP A 1 228 ? -16.205 18.378 15.875 1.00 91.44 228 ASP A C 1
ATOM 1765 O O . ASP A 1 228 ? -16.128 19.502 16.370 1.00 91.44 228 ASP A O 1
ATOM 1769 N N . ASN A 1 229 ? -17.138 17.505 16.261 1.00 90.19 229 ASN A N 1
ATOM 1770 C CA . ASN A 1 229 ? -18.130 17.773 17.301 1.00 90.19 229 ASN A CA 1
ATOM 1771 C C . ASN A 1 229 ? -17.557 17.706 18.738 1.00 90.19 229 ASN A C 1
ATOM 1773 O O . ASN A 1 229 ? -18.290 17.943 19.697 1.00 90.19 229 ASN A O 1
ATOM 1777 N N . GLY A 1 230 ? -16.267 17.386 18.894 1.00 89.69 230 GLY A N 1
ATOM 1778 C CA . GLY A 1 230 ? -15.584 17.244 20.181 1.00 89.69 230 GLY A CA 1
ATOM 1779 C C . GLY A 1 230 ? -15.620 15.833 20.781 1.00 89.69 230 GLY A C 1
ATOM 1780 O O . GLY A 1 230 ? -14.899 15.578 21.752 1.00 89.69 230 GLY A O 1
ATOM 1781 N N . ASP A 1 231 ? -16.390 14.903 20.208 1.00 93.88 231 ASP A N 1
ATOM 1782 C CA . ASP A 1 231 ? -16.377 13.502 20.622 1.00 93.88 231 ASP A CA 1
ATOM 1783 C C . ASP A 1 231 ? -15.030 12.847 20.302 1.00 93.88 231 ASP A C 1
ATOM 1785 O O . ASP A 1 231 ? -14.281 13.262 19.410 1.00 93.88 231 ASP A O 1
ATOM 1789 N N . ARG A 1 232 ? -14.709 11.771 21.029 1.00 95.19 232 ARG A N 1
ATOM 1790 C CA . ARG A 1 232 ? -13.485 11.003 20.789 1.00 95.19 232 ARG A CA 1
ATOM 1791 C C . ARG A 1 232 ? -13.634 9.519 21.075 1.00 95.19 232 ARG A C 1
ATOM 1793 O O . ARG A 1 232 ? -14.325 9.111 22.007 1.00 95.19 232 ARG A O 1
ATOM 1800 N N . ILE A 1 233 ? -12.884 8.716 20.328 1.00 94.81 233 ILE A N 1
ATOM 1801 C CA . ILE A 1 233 ? -12.677 7.291 20.595 1.00 94.81 233 ILE A CA 1
ATOM 1802 C C . ILE A 1 233 ? -11.251 7.105 21.116 1.00 94.81 233 ILE A C 1
ATOM 1804 O O . ILE A 1 233 ? -10.294 7.484 20.447 1.00 94.81 233 ILE A O 1
ATOM 1808 N N . HIS A 1 234 ? -11.095 6.511 22.302 1.00 92.88 234 HIS A N 1
ATOM 1809 C CA . HIS A 1 234 ? -9.802 5.968 22.737 1.00 92.88 234 HIS A CA 1
ATOM 1810 C C . HIS A 1 234 ? -9.582 4.638 22.029 1.00 92.88 234 HIS A C 1
ATOM 1812 O O . HIS A 1 234 ? -10.461 3.786 22.114 1.00 92.88 234 HIS A O 1
ATOM 1818 N N . ALA A 1 235 ? -8.453 4.463 21.348 1.00 91.06 235 ALA A N 1
ATOM 1819 C CA . ALA A 1 235 ? -8.130 3.264 20.585 1.00 91.06 235 ALA A CA 1
ATOM 1820 C C . ALA A 1 235 ? -6.741 2.747 20.965 1.00 91.06 235 ALA A C 1
ATOM 1822 O O . ALA A 1 235 ? -5.794 3.518 21.086 1.00 91.06 235 ALA A O 1
ATOM 1823 N N . ALA A 1 236 ? -6.599 1.428 21.114 1.00 88.06 236 ALA A N 1
ATOM 1824 C CA . ALA A 1 236 ? -5.282 0.822 21.329 1.00 88.06 236 ALA A CA 1
ATOM 1825 C C . ALA A 1 236 ? -4.432 0.832 20.052 1.00 88.06 236 ALA A C 1
ATOM 1827 O O . ALA A 1 236 ? -3.206 0.824 20.121 1.00 88.06 236 ALA A O 1
ATOM 1828 N N . VAL A 1 237 ? -5.091 0.795 18.890 1.00 85.12 237 VAL A N 1
ATOM 1829 C CA . VAL A 1 237 ? -4.458 0.849 17.573 1.00 85.12 237 VAL A CA 1
ATOM 1830 C C . VAL A 1 237 ? -5.350 1.653 16.635 1.00 85.12 237 VAL A C 1
ATOM 1832 O O . VAL A 1 237 ? -6.556 1.395 16.554 1.00 85.12 237 VAL A O 1
ATOM 1835 N N . VAL A 1 238 ? -4.741 2.583 15.903 1.00 87.56 238 VAL A N 1
ATOM 1836 C CA . VAL A 1 238 ? -5.357 3.271 14.768 1.00 87.56 238 VAL A CA 1
ATOM 1837 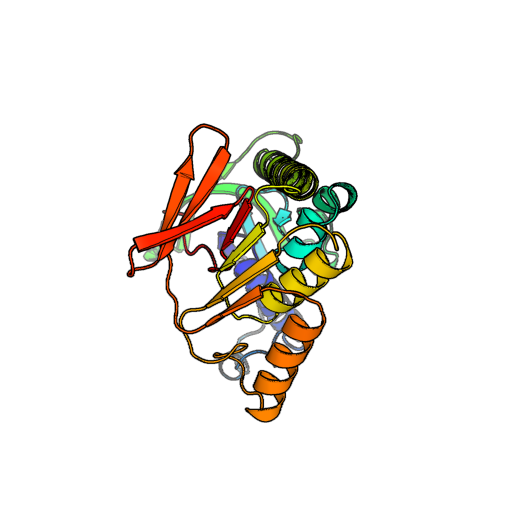C C . VAL A 1 238 ? -4.647 2.839 13.491 1.00 87.56 238 VAL A C 1
ATOM 1839 O O . VAL A 1 238 ? -3.421 2.827 13.424 1.00 87.56 238 VAL A O 1
ATOM 1842 N N . ILE A 1 239 ? -5.423 2.454 12.484 1.00 83.38 239 ILE A N 1
ATOM 1843 C CA . ILE A 1 239 ? -4.926 1.964 11.201 1.00 83.38 239 ILE A CA 1
ATOM 1844 C C . ILE A 1 239 ? -5.455 2.897 10.124 1.00 83.38 239 ILE A C 1
ATOM 1846 O O . ILE A 1 239 ? -6.645 2.892 9.815 1.00 83.38 239 ILE A O 1
ATOM 1850 N N . MET A 1 240 ? -4.572 3.715 9.562 1.00 78.94 240 MET A N 1
ATOM 1851 C CA . MET A 1 240 ? -4.909 4.592 8.448 1.00 78.94 240 MET A CA 1
ATOM 1852 C C . MET A 1 240 ? -4.407 3.969 7.155 1.00 78.94 240 MET A C 1
ATOM 1854 O O . MET A 1 240 ? -3.201 3.884 6.929 1.00 78.94 240 MET A O 1
ATOM 1858 N N . ALA A 1 241 ? -5.324 3.562 6.287 1.00 61.47 241 ALA A N 1
ATOM 1859 C CA . ALA A 1 241 ? -4.984 3.199 4.921 1.00 61.47 241 ALA A CA 1
ATOM 1860 C C . ALA A 1 241 ? -5.087 4.453 4.053 1.00 61.47 241 ALA A C 1
ATOM 1862 O O . ALA A 1 241 ? -5.983 4.655 3.241 1.00 61.47 241 ALA A O 1
ATOM 1863 N N . VAL A 1 242 ? -4.124 5.339 4.250 1.00 47.03 242 VAL A N 1
ATOM 1864 C CA . VAL A 1 242 ? -3.737 6.265 3.198 1.00 47.03 242 VAL A CA 1
ATOM 1865 C C . VAL A 1 242 ? -2.452 5.668 2.667 1.00 47.03 242 VAL A C 1
ATOM 1867 O O . VAL A 1 242 ? -1.571 5.346 3.462 1.00 47.03 242 VAL A O 1
ATOM 1870 N N . ALA A 1 243 ? -2.343 5.477 1.349 1.00 33.47 243 ALA A N 1
ATOM 1871 C CA . ALA A 1 243 ? -1.036 5.314 0.732 1.00 33.47 243 ALA A CA 1
ATOM 1872 C C . ALA A 1 243 ? -0.165 6.415 1.336 1.00 33.47 243 ALA A C 1
ATOM 1874 O O . ALA A 1 243 ? -0.444 7.593 1.107 1.00 33.47 243 ALA A O 1
ATOM 1875 N N . SER A 1 244 ? 0.784 6.056 2.202 1.00 28.92 244 SER A N 1
ATOM 1876 C CA . SER A 1 244 ? 1.712 7.021 2.754 1.00 28.92 244 SER A CA 1
ATOM 1877 C C . SER A 1 244 ? 2.556 7.460 1.571 1.00 28.92 244 SER A C 1
ATOM 1879 O O . SER A 1 244 ? 3.594 6.877 1.271 1.00 28.92 244 SER A O 1
ATOM 1881 N N . ILE A 1 245 ? 2.075 8.474 0.858 1.00 28.89 245 ILE A N 1
ATOM 1882 C CA . ILE A 1 245 ? 2.895 9.340 0.036 1.00 28.89 245 ILE A CA 1
ATOM 1883 C C . ILE A 1 245 ? 3.630 10.214 1.050 1.00 28.89 245 ILE A C 1
ATOM 1885 O O . ILE A 1 245 ? 3.376 11.402 1.198 1.00 28.89 245 ILE A O 1
ATOM 1889 N N . SER A 1 246 ? 4.528 9.597 1.808 1.00 24.48 246 SER A N 1
ATOM 1890 C CA . SER A 1 246 ? 5.816 10.230 1.963 1.00 24.48 246 SER A CA 1
ATOM 1891 C C . SER A 1 246 ? 6.493 9.921 0.634 1.00 24.48 246 SER A C 1
ATOM 1893 O O . SER A 1 246 ? 6.802 8.752 0.383 1.00 24.48 246 SER A O 1
ATOM 1895 N N . PRO A 1 247 ? 6.682 10.905 -0.267 1.00 24.19 247 PRO A N 1
ATOM 1896 C CA . PRO A 1 247 ? 7.771 10.766 -1.215 1.00 24.19 247 PRO A CA 1
ATOM 1897 C C . PRO A 1 247 ? 8.968 10.383 -0.349 1.00 24.19 247 PRO A C 1
ATOM 1899 O O . PRO A 1 247 ? 9.205 11.031 0.674 1.00 24.19 247 PRO A O 1
ATOM 1902 N N . SER A 1 248 ? 9.670 9.302 -0.679 1.00 27.34 248 SER A N 1
ATOM 1903 C CA . SER A 1 248 ? 11.036 9.171 -0.195 1.00 27.34 248 SER A CA 1
ATOM 1904 C C . SER A 1 248 ? 11.721 10.440 -0.679 1.00 27.34 248 SER A C 1
ATOM 1906 O O . SER A 1 248 ? 11.942 10.595 -1.878 1.00 27.34 248 SER A O 1
ATOM 1908 N N . SER A 1 249 ? 11.871 11.403 0.225 1.00 25.02 249 SER A N 1
ATOM 1909 C CA . SER A 1 249 ? 12.484 12.685 -0.049 1.00 25.02 249 SER A CA 1
ATOM 1910 C C . SER A 1 249 ? 13.875 12.393 -0.582 1.00 25.02 249 SER A C 1
ATOM 1912 O O . SER A 1 249 ? 14.726 11.889 0.151 1.00 25.02 249 SER A O 1
ATOM 1914 N N . GLY A 1 250 ? 14.043 12.666 -1.869 1.00 26.39 250 GLY A N 1
ATOM 1915 C CA . GLY A 1 250 ? 15.297 12.750 -2.591 1.00 26.39 250 GLY A CA 1
ATOM 1916 C C . GLY A 1 250 ? 15.192 13.929 -3.535 1.00 26.39 250 GLY A C 1
ATOM 1917 O O . GLY A 1 250 ? 14.158 14.006 -4.236 1.00 26.39 250 GLY A O 1
#

Organism: Aspergillus niger (NCBI:txid5061)

Secondary structure (DSSP, 8-state):
---EEEEE--SHHHHHHHHHHHHHHHTPPPTTGGGS--GGGTTPPP-TT-EEEEEESSSEEE-GGGHHHHHH-GGGTGGGEEEGGG-GGG-STTEEEEEEEEEEEEGGGTEEEEEE--SSS--HHHHHHHHHHHHHHHHHHHTTTT-EEEE--SHHHHHHHHHHHHH-TTS-EEEE-SSSSSSTTS---HHHHHHHHHHHHHTT-EEE-S--PEEEE-TTS-EEEE-TTS-EEEESEEEE-S--------

InterPro domains:
  IPR023753 FAD/NAD(P)-binding domain [PF07992] (128-242)
  IPR036188 FAD/NAD(P)-binding domain superfamily [G3DSA:3.50.50.60] (123-249)
  IPR036188 FAD/NAD(P)-binding domain superfamily [SSF51905] (40-184)
  IPR036188 FAD/NAD(P)-binding domain superfamily [SSF51905] (145-242)

Nearest PDB structures (foldseek):
  5fs6-assembly2_B  TM=6.395E-01  e=1.516E-11  Homo sapiens
  4bv6-assembly1_A  TM=6.333E-01  e=2.057E-11  Homo sapiens
  5fs7-assembly2_B  TM=6.501E-01  e=4.555E-11  Homo sapiens
  1m6i-assembly1_A  TM=6.423E-01  e=3.567E-11  Homo sapiens
  8d3k-assembly2_B  TM=6.224E-01  e=4.842E-11  Homo sapiens

Mean predicted aligned error: 9.75 Å

pLDDT: mean 84.31, std 14.47, range [24.19, 97.94]

Sequence (250 aa):
MQPNVVLVGGSYAGMAAVSALLALKDGQPIPMAPYADFSHLSAAPRIADLRITIIDERDGFFYTVGSPLAYSSPVHSAAMWRLYRGFPTLNRPDVNFVRGTVVRVKPLNQTLVYQIHKGDSRSTEMRAYVDDAGNAARRLVAAKKSGIVIIGDGAVEIEFAGKLKSQYSMTRVTLIHARDHLLSKEPVPVEFKSRVLQLLREQGVNVILQERPIVEDLSDGTSYVKFDNGDRIHAAVVIMAVASISPSSG